Protein AF-0000000081332918 (afdb_homodimer)

Radius of gyration: 17.56 Å; Cα contacts (8 Å, |Δi|>4): 409; chains: 2; bounding box: 37×50×37 Å

pLDDT: mean 96.88, std 2.83, range [76.94, 98.94]

Solvent-accessible surface area (backbone atoms only — not comparable to full-atom values): 12242 Å² total; per-residue (Å²): 76,33,37,31,49,49,50,24,94,77,41,75,60,55,68,58,57,50,50,52,49,52,56,45,32,74,76,51,58,60,47,34,45,32,36,50,58,45,70,60,52,40,54,51,53,47,52,56,28,37,74,72,71,30,46,49,41,35,31,54,54,41,49,90,68,45,48,94,46,12,60,54,54,33,45,54,50,46,60,74,68,65,64,49,62,30,34,38,36,43,55,49,52,69,63,42,50,50,47,52,50,51,35,52,75,69,71,34,49,73,48,78,45,79,125,76,34,38,32,48,49,51,24,95,79,42,73,60,57,68,58,54,50,50,51,50,52,56,45,34,73,76,52,59,59,46,33,44,32,37,52,57,47,70,59,52,39,53,52,52,47,50,55,28,37,74,72,69,30,45,48,43,35,31,54,53,43,49,90,66,45,49,95,46,11,61,55,54,33,45,53,50,46,59,74,68,65,64,49,60,30,35,39,36,43,55,50,51,70,62,41,50,50,47,52,51,52,35,51,74,69,71,36,47,74,48,78,45,80,127

Structure (mmCIF, N/CA/C/O backbone):
data_AF-0000000081332918-model_v1
#
loop_
_entity.id
_entity.type
_entity.pdbx_description
1 polymer 'DUF2493 domain-containing protein'
#
loop_
_atom_site.group_PDB
_atom_site.id
_atom_site.type_symbol
_atom_site.label_atom_id
_atom_site.label_alt_id
_atom_site.label_comp_id
_atom_site.label_asym_id
_atom_site.label_entity_id
_atom_site.label_seq_id
_atom_site.pdbx_PDB_ins_code
_atom_site.Cartn_x
_atom_site.Cartn_y
_atom_site.Cartn_z
_atom_site.occupancy
_atom_site.B_iso_or_equiv
_atom_site.auth_seq_id
_atom_site.auth_comp_id
_atom_site.auth_asym_id
_atom_site.auth_atom_id
_atom_site.pdbx_PDB_model_num
ATOM 1 N N . MET A 1 1 ? 6.91 -5.648 -14.156 1 96.75 1 MET A N 1
ATOM 2 C CA . MET A 1 1 ? 5.492 -5.965 -14.047 1 96.75 1 MET A CA 1
ATOM 3 C C . MET A 1 1 ? 5.016 -5.844 -12.602 1 96.75 1 MET A C 1
ATOM 5 O O . MET A 1 1 ? 5.812 -5.977 -11.664 1 96.75 1 MET A O 1
ATOM 9 N N . ARG A 1 2 ? 3.73 -5.504 -12.414 1 98.75 2 ARG A N 1
ATOM 10 C CA . ARG A 1 2 ? 3.066 -5.48 -11.117 1 98.75 2 ARG A CA 1
ATOM 11 C C . ARG A 1 2 ? 2.275 -6.762 -10.883 1 98.75 2 ARG A C 1
ATOM 13 O O . ARG A 1 2 ? 1.415 -7.121 -11.688 1 98.75 2 ARG A O 1
ATOM 20 N N . ILE A 1 3 ? 2.602 -7.43 -9.766 1 98.81 3 ILE A N 1
ATOM 21 C CA . ILE A 1 3 ? 1.859 -8.648 -9.461 1 98.81 3 ILE A CA 1
ATOM 22 C C . ILE A 1 3 ? 1.079 -8.469 -8.156 1 98.81 3 ILE A C 1
ATOM 24 O O . ILE A 1 3 ? 1.578 -7.863 -7.207 1 98.81 3 ILE A O 1
ATOM 28 N N . LEU A 1 4 ? -0.137 -8.836 -8.203 1 98.88 4 LEU A N 1
ATOM 29 C CA . LEU A 1 4 ? -0.947 -8.984 -6.996 1 98.88 4 LEU A CA 1
ATOM 30 C C . LEU A 1 4 ? -1.076 -10.453 -6.605 1 98.88 4 LEU A C 1
ATOM 32 O O . LEU A 1 4 ? -1.507 -11.281 -7.414 1 98.88 4 LEU A O 1
ATOM 36 N N . ILE A 1 5 ? -0.633 -10.852 -5.406 1 98.69 5 ILE A N 1
ATOM 37 C CA . ILE A 1 5 ? -0.721 -12.242 -4.969 1 98.69 5 ILE A CA 1
ATOM 38 C C . ILE A 1 5 ? -1.705 -12.352 -3.807 1 98.69 5 ILE A C 1
ATOM 40 O O . ILE A 1 5 ? -1.707 -11.516 -2.902 1 98.69 5 ILE A O 1
ATOM 44 N N . CYS A 1 6 ? -2.539 -13.328 -3.916 1 98.06 6 CYS A N 1
ATOM 45 C CA . CYS A 1 6 ? -3.547 -13.562 -2.887 1 98.06 6 CYS A CA 1
ATOM 46 C C . CYS A 1 6 ? -3.656 -15.039 -2.555 1 98.06 6 CYS A C 1
ATOM 48 O O . CYS A 1 6 ? -3.275 -15.891 -3.359 1 98.06 6 CYS A O 1
ATOM 50 N N . ALA A 1 7 ? -4.129 -15.312 -1.356 1 97.69 7 ALA A N 1
ATOM 51 C CA . ALA A 1 7 ? -4.336 -16.672 -0.86 1 97.69 7 ALA A CA 1
ATOM 52 C C . ALA A 1 7 ? -5.379 -16.688 0.255 1 97.69 7 ALA A C 1
ATOM 54 O O . ALA A 1 7 ? -5.895 -15.648 0.654 1 97.69 7 ALA A O 1
ATOM 55 N N . GLY A 1 8 ? -5.719 -17.953 0.67 1 95.38 8 GLY A N 1
ATOM 56 C CA . GLY A 1 8 ? -6.59 -18.078 1.83 1 95.38 8 GLY A CA 1
ATOM 57 C C . GLY A 1 8 ? -5.98 -17.484 3.094 1 95.38 8 GLY A C 1
ATOM 58 O O . GLY A 1 8 ? -4.762 -17.359 3.199 1 95.38 8 GLY A O 1
ATOM 59 N N . ARG A 1 9 ? -6.809 -17.219 4.078 1 91.12 9 ARG A N 1
ATOM 60 C CA . ARG A 1 9 ? -6.445 -16.547 5.32 1 91.12 9 ARG A CA 1
ATOM 61 C C . ARG A 1 9 ? -5.375 -17.328 6.074 1 91.12 9 ARG A C 1
ATOM 63 O O . ARG A 1 9 ? -4.5 -16.75 6.711 1 91.12 9 ARG A O 1
ATOM 70 N N . HIS A 1 10 ? -5.363 -18.578 5.957 1 90.19 10 HIS A N 1
ATOM 71 C CA . HIS A 1 10 ? -4.461 -19.406 6.75 1 90.19 10 HIS A CA 1
ATOM 72 C C . HIS A 1 10 ? -3.424 -20.094 5.867 1 90.19 10 HIS A C 1
ATOM 74 O O . HIS A 1 10 ? -2.836 -21.109 6.262 1 90.19 10 HIS A O 1
ATOM 80 N N . TYR A 1 11 ? -3.34 -19.562 4.801 1 94.38 11 TYR A N 1
ATOM 81 C CA . TYR A 1 11 ? -2.352 -20.125 3.898 1 94.38 11 TYR A CA 1
ATOM 82 C C . TYR A 1 11 ? -0.948 -20.016 4.48 1 94.38 11 TYR A C 1
ATOM 84 O O . TYR A 1 11 ? -0.521 -18.938 4.883 1 94.38 11 TYR A O 1
ATOM 92 N N . ALA A 1 12 ? -0.149 -21.203 4.445 1 90.75 12 ALA A N 1
ATOM 93 C CA . ALA A 1 12 ? 1.146 -21.172 5.117 1 90.75 12 ALA A CA 1
ATOM 94 C C . ALA A 1 12 ? 2.184 -21.984 4.359 1 90.75 12 ALA A C 1
ATOM 96 O O . ALA A 1 12 ? 3.18 -22.438 4.938 1 90.75 12 ALA A O 1
ATOM 97 N N . ASP A 1 13 ? 1.906 -22.234 3.086 1 94.88 13 ASP A N 1
ATOM 98 C CA . ASP A 1 13 ? 2.887 -22.984 2.307 1 94.88 13 ASP A CA 1
ATOM 99 C C . ASP A 1 13 ? 3.932 -22.047 1.698 1 94.88 13 ASP A C 1
ATOM 101 O O . ASP A 1 13 ? 3.854 -21.703 0.518 1 94.88 13 ASP A O 1
ATOM 105 N N . SER A 1 14 ? 4.918 -21.75 2.465 1 95.38 14 SER A N 1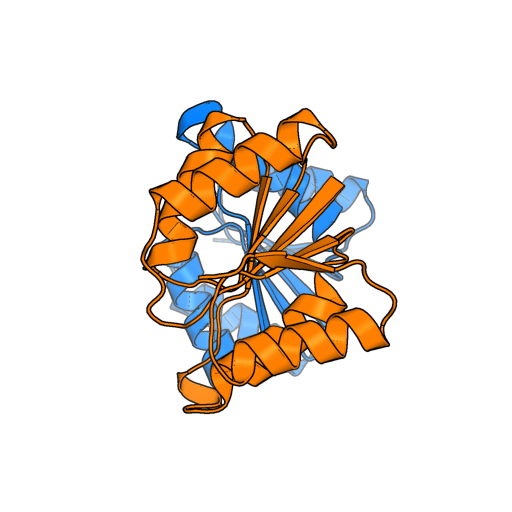
ATOM 106 C CA . SER A 1 14 ? 5.953 -20.797 2.088 1 95.38 14 SER A CA 1
ATOM 107 C C . SER A 1 14 ? 6.773 -21.297 0.906 1 95.38 14 SER A C 1
ATOM 109 O O . SER A 1 14 ? 7.141 -20.531 0.021 1 95.38 14 SER A O 1
ATOM 111 N N . LYS A 1 15 ? 7.066 -22.562 0.921 1 95.88 15 LYS A N 1
ATOM 112 C CA . LYS A 1 15 ? 7.84 -23.125 -0.177 1 95.88 15 LYS A CA 1
ATOM 113 C C . LYS A 1 15 ? 7.121 -22.953 -1.51 1 95.88 15 LYS A C 1
ATOM 115 O O . LYS A 1 15 ? 7.73 -22.547 -2.502 1 95.88 15 LYS A O 1
ATOM 120 N N . LYS A 1 16 ? 5.859 -23.203 -1.516 1 96.12 16 LYS A N 1
ATOM 121 C CA . LYS A 1 16 ? 5.082 -23.094 -2.746 1 96.12 16 LYS A CA 1
ATOM 122 C C . LYS A 1 16 ? 4.98 -21.641 -3.207 1 96.12 16 LYS A C 1
ATOM 124 O O . LYS A 1 16 ? 5.145 -21.344 -4.395 1 96.12 16 LYS A O 1
ATOM 129 N N . SER A 1 17 ? 4.688 -20.719 -2.309 1 96.75 17 SER A N 1
ATOM 130 C CA . SER A 1 17 ? 4.566 -19.328 -2.695 1 96.75 17 SER A CA 1
ATOM 131 C C . SER A 1 17 ? 5.875 -18.797 -3.277 1 96.75 17 SER A C 1
ATOM 133 O O . SER A 1 17 ? 5.875 -18.141 -4.32 1 96.75 17 SER A O 1
ATOM 135 N N . ARG A 1 18 ? 6.984 -19.156 -2.684 1 96.75 18 ARG A N 1
ATOM 136 C CA . ARG A 1 18 ? 8.281 -18.703 -3.17 1 96.75 18 ARG A CA 1
ATOM 137 C C . ARG A 1 18 ? 8.609 -19.328 -4.523 1 96.75 18 ARG A C 1
ATOM 139 O O . ARG A 1 18 ? 9.125 -18.641 -5.414 1 96.75 18 ARG A O 1
ATOM 146 N N . HIS A 1 19 ? 8.297 -20.562 -4.609 1 97.06 19 HIS A N 1
ATOM 147 C CA . HIS A 1 19 ? 8.562 -21.266 -5.863 1 97.06 19 HIS A CA 1
ATOM 148 C C . HIS A 1 19 ? 7.789 -20.641 -7.02 1 97.06 19 HIS A C 1
ATOM 150 O O . HIS A 1 19 ? 8.352 -20.391 -8.086 1 97.06 19 HIS A O 1
ATOM 156 N N . VAL A 1 20 ? 6.582 -20.344 -6.797 1 97.62 20 VAL A N 1
ATOM 157 C CA . VAL A 1 20 ? 5.73 -19.734 -7.82 1 97.62 20 VAL A CA 1
ATOM 158 C C . VAL A 1 20 ? 6.27 -18.359 -8.195 1 97.62 20 VAL A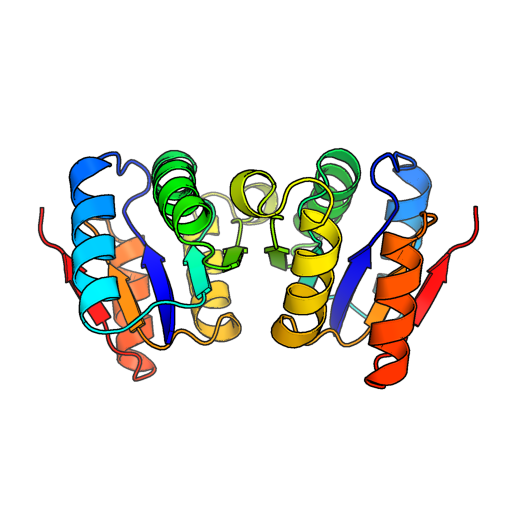 C 1
ATOM 160 O O . VAL A 1 20 ? 6.371 -18.031 -9.383 1 97.62 20 VAL A O 1
ATOM 163 N N . LEU A 1 21 ? 6.648 -17.625 -7.266 1 98.19 21 LEU A N 1
ATOM 164 C CA . LEU A 1 21 ? 7.145 -16.281 -7.512 1 98.19 21 LEU A CA 1
ATOM 165 C C . LEU A 1 21 ? 8.484 -16.312 -8.242 1 98.19 21 LEU A C 1
ATOM 167 O O . LEU A 1 21 ? 8.711 -15.523 -9.164 1 98.19 21 LEU A O 1
ATOM 171 N N . ASP A 1 22 ? 9.305 -17.25 -7.867 1 97.94 22 ASP A N 1
ATOM 172 C CA . ASP A 1 22 ? 10.586 -17.406 -8.555 1 97.94 22 ASP A CA 1
ATOM 173 C C . ASP A 1 22 ? 10.375 -17.75 -10.031 1 97.94 22 ASP A C 1
ATOM 175 O O . ASP A 1 22 ? 10.992 -17.141 -10.906 1 97.94 22 ASP A O 1
ATOM 179 N N . ALA A 1 23 ? 9.555 -18.703 -10.18 1 97.75 23 ALA A N 1
ATOM 180 C CA . ALA A 1 23 ? 9.297 -19.156 -11.547 1 97.75 23 ALA A CA 1
ATOM 181 C C . ALA A 1 23 ? 8.727 -18.031 -12.398 1 97.75 23 ALA A C 1
ATOM 183 O O . ALA A 1 23 ? 9.156 -17.828 -13.539 1 97.75 23 ALA A O 1
ATOM 184 N N . TYR A 1 24 ? 7.809 -17.312 -11.859 1 97.44 24 TYR A N 1
ATOM 185 C CA . TYR A 1 24 ? 7.176 -16.219 -12.602 1 97.44 24 TYR A CA 1
ATOM 186 C C . TYR A 1 24 ? 8.172 -15.102 -12.883 1 97.44 24 TYR A C 1
ATOM 188 O O . TYR A 1 24 ? 8.234 -14.594 -14.008 1 97.44 24 TYR A O 1
ATOM 196 N N . HIS A 1 25 ? 8.938 -14.758 -11.93 1 98.12 25 HIS A N 1
ATOM 197 C CA . HIS A 1 25 ? 9.906 -13.672 -12.047 1 98.12 25 HIS A CA 1
ATOM 198 C C . HIS A 1 25 ? 10.938 -13.977 -13.125 1 98.12 25 HIS A C 1
ATOM 200 O O . HIS A 1 25 ? 11.391 -13.062 -13.828 1 98.12 25 HIS A O 1
ATOM 206 N N . ARG A 1 26 ? 11.312 -15.211 -13.242 1 97.5 26 ARG A N 1
ATOM 207 C CA . ARG A 1 26 ? 12.273 -15.617 -14.258 1 97.5 26 ARG A CA 1
ATOM 208 C C . ARG A 1 26 ? 11.734 -15.375 -15.664 1 97.5 26 ARG A C 1
ATOM 210 O O . ARG A 1 26 ? 12.484 -15.008 -16.562 1 97.5 26 ARG A O 1
ATOM 217 N N . LEU A 1 27 ? 10.477 -15.531 -15.812 1 96.44 27 LEU A N 1
ATOM 218 C CA . LEU A 1 27 ? 9.836 -15.406 -17.109 1 96.44 27 LEU A CA 1
ATOM 219 C C . LEU A 1 27 ? 9.453 -13.961 -17.406 1 96.44 27 LEU A C 1
ATOM 221 O O . LEU A 1 27 ? 9.625 -13.469 -18.516 1 96.44 27 LEU A O 1
ATOM 225 N N . ARG A 1 28 ? 8.914 -13.312 -16.422 1 96.88 28 ARG A N 1
ATOM 226 C CA . ARG A 1 28 ? 8.453 -11.93 -16.5 1 96.88 28 ARG A CA 1
ATOM 227 C C . ARG A 1 28 ? 8.922 -11.141 -15.273 1 96.88 28 ARG A C 1
ATOM 229 O O . ARG A 1 28 ? 8.242 -11.117 -14.242 1 96.88 28 ARG A O 1
ATOM 236 N N . PRO A 1 29 ? 9.961 -10.453 -15.375 1 98.19 29 PRO A N 1
ATOM 237 C CA . PRO A 1 29 ? 10.539 -9.789 -14.203 1 98.19 29 PRO A CA 1
ATOM 238 C C . PRO A 1 29 ? 9.531 -8.906 -13.469 1 98.19 29 PRO A C 1
ATOM 240 O O . PRO A 1 29 ? 8.891 -8.055 -14.086 1 98.19 29 PRO A O 1
ATOM 243 N N . VAL A 1 30 ? 9.445 -9.156 -12.164 1 98.62 30 VAL A N 1
ATOM 244 C CA . VAL A 1 30 ? 8.523 -8.445 -11.281 1 98.62 30 VAL A CA 1
ATOM 245 C C . VAL A 1 30 ? 9.195 -7.191 -10.734 1 98.62 30 VAL A C 1
ATOM 247 O O . VAL A 1 30 ? 10.336 -7.246 -10.266 1 98.62 30 VAL A O 1
ATOM 250 N N . ARG A 1 31 ? 8.453 -6.086 -10.742 1 98.56 31 ARG A N 1
ATOM 251 C CA . ARG A 1 31 ? 8.977 -4.832 -10.211 1 98.56 31 ARG A CA 1
ATOM 252 C C . ARG A 1 31 ? 8.242 -4.426 -8.938 1 98.56 31 ARG A C 1
ATOM 254 O O . ARG A 1 31 ? 8.82 -3.764 -8.07 1 98.56 31 ARG A O 1
ATOM 261 N N . VAL A 1 32 ? 6.965 -4.766 -8.898 1 98.88 32 VAL A N 1
ATOM 262 C CA . VAL A 1 32 ? 6.137 -4.395 -7.754 1 98.88 32 VAL A CA 1
ATOM 263 C C . VAL A 1 32 ? 5.328 -5.605 -7.285 1 98.88 32 VAL A C 1
ATOM 265 O O . VAL A 1 32 ? 4.66 -6.258 -8.086 1 98.88 32 VAL A O 1
ATOM 268 N N . LEU A 1 33 ? 5.449 -5.934 -6.012 1 98.94 33 LEU A N 1
ATOM 269 C CA . LEU A 1 33 ? 4.664 -6.977 -5.363 1 98.94 33 LEU A CA 1
ATOM 270 C C . LEU A 1 33 ? 3.557 -6.371 -4.508 1 98.94 33 LEU A C 1
ATOM 272 O O . LEU A 1 33 ? 3.824 -5.543 -3.635 1 98.94 33 LEU A O 1
ATOM 276 N N . ILE A 1 34 ? 2.32 -6.773 -4.797 1 98.88 34 ILE A N 1
ATOM 277 C CA . ILE A 1 34 ? 1.146 -6.25 -4.105 1 98.88 34 ILE A CA 1
ATOM 278 C C . ILE A 1 34 ? 0.47 -7.371 -3.318 1 98.88 34 ILE A C 1
ATOM 280 O O . ILE A 1 34 ? 0.279 -8.477 -3.836 1 98.88 34 ILE A O 1
ATOM 284 N N . HIS A 1 35 ? 0.133 -7.09 -2.066 1 98.69 35 HIS A N 1
ATOM 285 C CA . HIS A 1 35 ? -0.628 -8.07 -1.295 1 98.69 35 HIS A CA 1
ATOM 286 C C . HIS A 1 35 ? -1.501 -7.383 -0.249 1 98.69 35 HIS A C 1
ATOM 288 O O . HIS A 1 35 ? -1.387 -6.172 -0.035 1 98.69 35 HIS A O 1
ATOM 294 N N . GLY A 1 36 ? -2.35 -8.125 0.41 1 98 36 GLY A N 1
ATOM 295 C CA . GLY A 1 36 ? -3.416 -7.559 1.224 1 98 36 GLY A CA 1
ATOM 296 C C . GLY A 1 36 ? -3.072 -7.5 2.701 1 98 36 GLY A C 1
ATOM 297 O O . GLY A 1 36 ? -3.912 -7.137 3.525 1 98 36 GLY A O 1
ATOM 298 N N . GLY A 1 37 ? -1.917 -7.863 3.068 1 95.06 37 GLY A N 1
ATOM 299 C CA . GLY A 1 37 ? -1.52 -7.781 4.465 1 95.06 37 GLY A CA 1
ATOM 300 C C . GLY A 1 37 ? -1.744 -9.07 5.227 1 95.06 37 GLY A C 1
ATOM 301 O O . GLY A 1 37 ? -1.888 -9.062 6.449 1 95.06 37 GLY A O 1
ATOM 302 N N . ASN A 1 38 ? -1.887 -10.133 4.535 1 91.88 38 ASN A N 1
ATOM 303 C CA . ASN A 1 38 ? -1.904 -11.43 5.207 1 91.88 38 ASN A CA 1
ATOM 304 C C . ASN A 1 38 ? -0.618 -11.672 5.988 1 91.88 38 ASN A C 1
ATOM 306 O O . ASN A 1 38 ? 0.479 -11.555 5.441 1 91.88 38 ASN A O 1
ATOM 310 N N . SER A 1 39 ? -0.786 -12 7.277 1 89.31 39 SER A N 1
ATOM 311 C CA . SER A 1 39 ? 0.38 -12.039 8.148 1 89.31 39 SER A CA 1
ATOM 312 C C . SER A 1 39 ? 1.39 -13.078 7.684 1 89.31 39 SER A C 1
ATOM 314 O O . SER A 1 39 ? 2.58 -12.789 7.555 1 89.31 39 SER A O 1
ATOM 316 N N . PHE A 1 40 ? 0.911 -14.336 7.379 1 91.06 40 PHE A N 1
ATOM 317 C CA . PHE A 1 40 ? 1.819 -15.422 7.027 1 91.06 40 PHE A CA 1
ATOM 318 C C . PHE A 1 40 ? 2.309 -15.273 5.594 1 91.06 40 PHE A C 1
ATOM 320 O O . PHE A 1 40 ? 3.512 -15.164 5.348 1 91.06 40 PHE A O 1
ATOM 327 N N . LEU A 1 41 ? 1.349 -15.18 4.695 1 95.56 41 LEU A N 1
ATOM 328 C CA . LEU A 1 41 ? 1.721 -15.016 3.293 1 95.56 41 LEU A CA 1
ATOM 329 C C . LEU A 1 41 ? 2.529 -13.734 3.094 1 95.56 41 LEU A C 1
ATOM 331 O O . LEU A 1 41 ? 3.562 -13.75 2.42 1 95.56 41 LEU A O 1
ATOM 335 N N . GLY A 1 42 ? 2.1 -12.695 3.711 1 96.38 42 GLY A N 1
ATOM 336 C CA . GLY A 1 42 ? 2.752 -11.406 3.564 1 96.38 42 GLY A CA 1
ATOM 337 C C . GLY A 1 42 ? 4.211 -11.422 3.971 1 96.38 42 GLY A C 1
ATOM 338 O O . GLY A 1 42 ? 5.07 -10.922 3.244 1 96.38 42 GLY A O 1
ATOM 339 N N . SER A 1 43 ? 4.457 -11.992 5.137 1 95 43 SER A N 1
ATOM 340 C CA . SER A 1 43 ? 5.828 -12.062 5.629 1 95 43 SER A CA 1
ATOM 341 C C . SER A 1 43 ? 6.727 -12.82 4.66 1 95 43 SER A C 1
ATOM 343 O O . SER A 1 43 ? 7.824 -12.367 4.336 1 95 43 SER A O 1
ATOM 345 N N . ASP A 1 44 ? 6.227 -13.898 4.156 1 96.06 44 ASP A N 1
ATOM 346 C CA . ASP A 1 44 ? 6.996 -14.773 3.275 1 96.06 44 ASP A CA 1
ATOM 347 C C . ASP A 1 44 ? 7.297 -14.086 1.944 1 96.06 44 ASP A C 1
ATOM 349 O O . ASP A 1 44 ? 8.445 -14.062 1.497 1 96.06 44 ASP A O 1
ATOM 353 N N . ILE A 1 45 ? 6.324 -13.531 1.376 1 98.12 45 ILE A N 1
ATOM 354 C CA . ILE A 1 45 ? 6.496 -13.023 0.019 1 98.12 45 ILE A CA 1
ATOM 355 C C . ILE A 1 45 ? 7.234 -11.688 0.057 1 98.12 45 ILE A C 1
ATOM 357 O O . ILE A 1 45 ? 7.934 -11.328 -0.895 1 98.12 45 ILE A O 1
ATOM 361 N N . GLU A 1 46 ? 7.102 -10.93 1.124 1 97.94 46 GLU A N 1
ATOM 362 C CA . GLU A 1 46 ? 7.887 -9.711 1.252 1 97.94 46 GLU A CA 1
ATOM 363 C C . GLU A 1 46 ? 9.367 -10.016 1.414 1 97.94 46 GLU A C 1
ATOM 365 O O . GLU A 1 46 ? 10.219 -9.273 0.921 1 97.94 46 GLU A O 1
ATOM 370 N N . GLU A 1 47 ? 9.664 -11.094 2.166 1 97.31 47 GLU A N 1
ATOM 371 C CA . GLU A 1 47 ? 11.062 -11.5 2.27 1 97.31 47 GLU A CA 1
ATOM 372 C C . GLU A 1 47 ? 11.656 -11.797 0.894 1 97.31 47 GLU A C 1
ATOM 374 O O . GLU A 1 47 ? 12.758 -11.344 0.575 1 97.31 47 GLU A O 1
ATOM 379 N N . TRP A 1 48 ? 10.898 -12.508 0.119 1 98.12 48 TRP A N 1
ATOM 380 C CA . TRP A 1 48 ? 11.289 -12.812 -1.253 1 98.12 48 TRP A CA 1
ATOM 381 C C . TRP A 1 48 ? 11.531 -11.523 -2.043 1 98.12 48 TRP A C 1
ATOM 383 O O . TRP A 1 48 ? 12.547 -11.391 -2.727 1 98.12 48 TRP A O 1
ATOM 393 N N . ALA A 1 49 ? 10.602 -10.586 -1.983 1 98.5 49 ALA A N 1
ATOM 394 C CA . ALA A 1 49 ? 10.695 -9.32 -2.697 1 98.5 49 ALA A CA 1
ATOM 395 C C . ALA A 1 49 ? 11.914 -8.523 -2.242 1 98.5 49 ALA A C 1
ATOM 397 O O . ALA A 1 49 ? 12.633 -7.953 -3.064 1 98.5 49 ALA A O 1
ATOM 398 N N . ARG A 1 50 ? 12.141 -8.469 -0.903 1 97.81 50 ARG A N 1
ATOM 399 C CA . ARG A 1 50 ? 13.25 -7.723 -0.335 1 97.81 50 ARG A CA 1
ATOM 400 C C . ARG A 1 50 ? 14.586 -8.258 -0.844 1 97.81 50 ARG A C 1
ATOM 402 O O . ARG A 1 50 ? 15.484 -7.48 -1.181 1 97.81 50 ARG A O 1
ATOM 409 N N . GLU A 1 51 ? 14.672 -9.531 -0.987 1 97.31 51 GLU A N 1
ATOM 410 C CA . GLU A 1 51 ? 15.891 -10.18 -1.453 1 97.31 51 GLU A CA 1
ATOM 411 C C . GLU A 1 51 ? 16.219 -9.781 -2.893 1 97.31 51 GLU A C 1
ATOM 413 O O . GLU A 1 51 ? 17.375 -9.695 -3.273 1 97.31 51 GLU A O 1
ATOM 418 N N . LEU A 1 52 ? 15.211 -9.508 -3.652 1 97.5 52 LEU A N 1
ATOM 419 C CA . LEU A 1 52 ? 15.391 -9.273 -5.082 1 97.5 52 LEU A CA 1
ATOM 420 C C . LEU A 1 52 ? 15.305 -7.785 -5.402 1 97.5 52 LEU A C 1
ATOM 422 O O . LEU A 1 52 ? 15.477 -7.387 -6.555 1 97.5 52 LEU A O 1
ATOM 426 N N . GLY A 1 53 ? 15.039 -6.953 -4.398 1 97.5 53 GLY A N 1
ATOM 427 C CA . GLY A 1 53 ? 14.938 -5.516 -4.602 1 97.5 53 GLY A CA 1
ATOM 428 C C . GLY A 1 53 ? 13.633 -5.098 -5.254 1 97.5 53 GLY A C 1
ATOM 429 O O . GLY A 1 53 ? 13.586 -4.086 -5.957 1 97.5 53 GLY A O 1
ATOM 430 N N . ILE A 1 54 ? 12.617 -5.902 -5.059 1 98.44 54 ILE A N 1
ATOM 431 C CA . ILE A 1 54 ? 11.289 -5.633 -5.598 1 98.44 54 ILE A CA 1
ATOM 432 C C . ILE A 1 54 ? 10.508 -4.746 -4.633 1 98.44 54 ILE A C 1
ATOM 434 O O . ILE A 1 54 ? 10.492 -4.996 -3.424 1 98.44 54 ILE A O 1
ATOM 438 N N . ASP A 1 55 ? 9.852 -3.701 -5.145 1 98.56 55 ASP A N 1
ATOM 439 C CA . ASP A 1 55 ? 9.047 -2.816 -4.309 1 98.56 55 ASP A CA 1
ATOM 440 C C . ASP A 1 55 ? 7.77 -3.512 -3.846 1 98.56 55 ASP A C 1
ATOM 442 O O . ASP A 1 55 ? 7.211 -4.34 -4.57 1 98.56 55 ASP A O 1
ATOM 446 N N . VAL A 1 56 ? 7.363 -3.158 -2.635 1 98.75 56 VAL A N 1
ATOM 447 C CA . VAL A 1 56 ? 6.188 -3.787 -2.047 1 98.75 56 VAL A CA 1
ATOM 448 C C . VAL A 1 56 ? 5.113 -2.734 -1.784 1 98.75 56 VAL A C 1
ATOM 450 O O . VAL A 1 56 ? 5.418 -1.631 -1.323 1 98.75 56 VAL A O 1
ATOM 453 N N . VAL A 1 57 ? 3.867 -3.023 -2.082 1 98.88 57 VAL A N 1
ATOM 454 C CA . VAL A 1 57 ? 2.701 -2.236 -1.694 1 98.88 57 VAL A CA 1
ATOM 455 C C . VAL A 1 57 ? 1.71 -3.117 -0.937 1 98.88 57 VAL A C 1
ATOM 457 O O . VAL A 1 57 ? 1.356 -4.203 -1.4 1 98.88 57 VAL A O 1
ATOM 460 N N . ARG A 1 58 ? 1.259 -2.643 0.26 1 98.5 58 ARG A N 1
ATOM 461 C CA . ARG A 1 58 ? 0.371 -3.41 1.127 1 98.5 58 ARG A CA 1
ATOM 462 C C . ARG A 1 58 ? -0.978 -2.717 1.283 1 98.5 58 ARG A C 1
ATOM 464 O O . ARG A 1 58 ? -1.038 -1.495 1.441 1 98.5 58 ARG A O 1
ATOM 471 N N . TYR A 1 59 ? -2 -3.504 1.197 1 98.75 59 TYR A N 1
ATOM 472 C CA . TYR A 1 59 ? -3.369 -3.057 1.431 1 98.75 59 TYR A CA 1
ATOM 473 C C . TYR A 1 59 ? -3.98 -3.777 2.625 1 98.75 59 TYR A C 1
ATOM 475 O O . TYR A 1 59 ? -4.613 -4.824 2.469 1 98.75 59 TYR A O 1
ATOM 483 N N . PRO A 1 60 ? -3.896 -3.17 3.803 1 97.69 60 PRO A N 1
ATOM 484 C CA . PRO A 1 60 ? -4.438 -3.865 4.973 1 97.69 60 PRO A CA 1
ATOM 485 C C . PRO A 1 60 ? -5.961 -3.785 5.055 1 97.69 60 PRO A C 1
ATOM 487 O O . PRO A 1 60 ? -6.547 -2.762 4.695 1 97.69 60 PRO A O 1
ATOM 490 N N . PRO A 1 61 ? -6.582 -4.879 5.539 1 97.56 61 PRO A N 1
ATOM 491 C CA . PRO A 1 61 ? -8.031 -4.824 5.754 1 97.56 61 PRO A CA 1
ATOM 492 C C . PRO A 1 61 ? -8.414 -4.004 6.984 1 97.56 61 PRO A C 1
ATOM 494 O O . PRO A 1 61 ? -7.582 -3.795 7.871 1 97.56 61 PRO A O 1
ATOM 497 N N . ASN A 1 62 ? -9.641 -3.537 7.016 1 97.88 62 ASN A N 1
ATOM 498 C CA . ASN A 1 62 ? -10.203 -2.832 8.164 1 97.88 62 ASN A CA 1
ATOM 499 C C . ASN A 1 62 ? -11.18 -3.713 8.938 1 97.88 62 ASN A C 1
ATOM 501 O O . ASN A 1 62 ? -12.398 -3.566 8.805 1 97.88 62 ASN A O 1
ATOM 505 N N . TRP A 1 63 ? -10.656 -4.52 9.812 1 96.5 63 TRP A N 1
ATOM 506 C CA . TRP A 1 63 ? -11.477 -5.426 10.609 1 96.5 63 TRP A CA 1
ATOM 507 C C . TRP A 1 63 ? -12.375 -4.648 11.562 1 96.5 63 TRP A C 1
ATOM 509 O O . TRP A 1 63 ? -13.5 -5.062 11.836 1 96.5 63 TRP A O 1
ATOM 519 N N . GLN A 1 64 ? -11.828 -3.566 12.094 1 95.94 64 GLN A N 1
ATOM 520 C CA . GLN A 1 64 ? -12.555 -2.75 13.062 1 95.94 64 GLN A CA 1
ATOM 521 C C . GLN A 1 64 ? -13.867 -2.248 12.477 1 95.94 64 GLN A C 1
ATOM 523 O O . GLN A 1 64 ? -14.914 -2.312 13.141 1 95.94 64 GLN A O 1
ATOM 528 N N . ARG A 1 65 ? -13.836 -1.848 11.219 1 95.75 65 ARG A N 1
ATOM 529 C CA . ARG A 1 65 ? -15 -1.213 10.609 1 95.75 65 ARG A CA 1
ATOM 530 C C . ARG A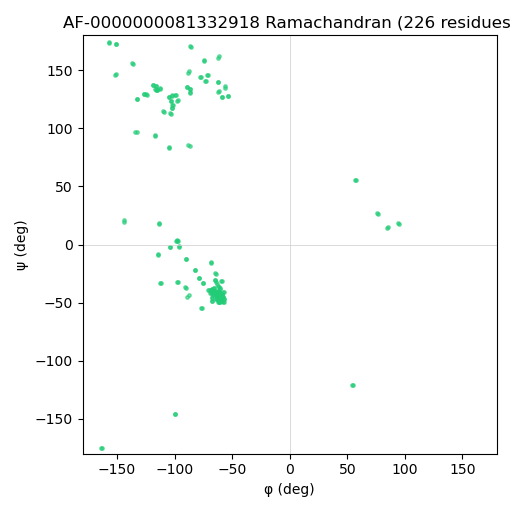 1 65 ? -15.906 -2.248 9.953 1 95.75 65 ARG A C 1
ATOM 532 O O . ARG A 1 65 ? -17.125 -2.137 10.016 1 95.75 65 ARG A O 1
ATOM 539 N N . HIS A 1 66 ? -15.273 -3.309 9.328 1 96.88 66 HIS A N 1
ATOM 540 C CA . HIS A 1 66 ? -16.062 -4.125 8.422 1 96.88 66 HIS A CA 1
ATOM 541 C C . HIS A 1 66 ? -16.219 -5.551 8.945 1 96.88 66 HIS A C 1
ATOM 543 O O . HIS A 1 66 ? -16.938 -6.363 8.352 1 96.88 66 HIS A O 1
ATOM 549 N N . GLY A 1 67 ? -15.508 -5.938 10.016 1 95.62 67 GLY A N 1
ATOM 550 C CA . GLY A 1 67 ? -15.602 -7.277 10.578 1 95.62 67 GLY A CA 1
ATOM 551 C C . GLY A 1 67 ? -15.336 -8.367 9.555 1 95.62 67 GLY A C 1
ATOM 552 O O . GLY A 1 67 ? -14.312 -8.352 8.867 1 95.62 67 GLY A O 1
ATOM 553 N N . LYS A 1 68 ? -16.375 -9.312 9.344 1 94.06 68 LYS A N 1
ATOM 554 C CA . LYS A 1 68 ? -16.219 -10.5 8.5 1 94.06 68 LYS A CA 1
ATOM 555 C C . LYS A 1 68 ? -16.078 -10.109 7.035 1 94.06 68 LYS A C 1
ATOM 557 O O . LYS A 1 68 ? -15.625 -10.914 6.219 1 94.06 68 LYS A O 1
ATOM 562 N N . GLN A 1 69 ? -16.438 -8.844 6.73 1 96.19 69 GLN A N 1
ATOM 563 C CA . GLN A 1 69 ? -16.406 -8.406 5.34 1 96.19 69 GLN A CA 1
ATOM 564 C C . GLN A 1 69 ? -15.117 -7.656 5.027 1 96.19 69 GLN A C 1
ATOM 566 O O . GLN A 1 69 ? -14.906 -7.215 3.895 1 96.19 69 GLN A O 1
ATOM 571 N N . ALA A 1 70 ? -14.203 -7.543 5.938 1 96.94 70 ALA A N 1
ATOM 572 C CA . ALA A 1 70 ? -13.031 -6.684 5.828 1 96.94 70 ALA A CA 1
ATOM 573 C C . ALA A 1 70 ? -12.148 -7.109 4.656 1 96.94 70 ALA A C 1
ATOM 575 O O . ALA A 1 70 ? -11.711 -6.273 3.861 1 96.94 70 ALA A O 1
ATOM 576 N N . GLU A 1 71 ? -11.953 -8.391 4.516 1 96.12 71 GLU A N 1
ATOM 577 C CA . GLU A 1 71 ? -11.078 -8.891 3.457 1 96.12 71 GLU A CA 1
ATOM 578 C C . GLU A 1 71 ? -11.719 -8.711 2.082 1 96.12 71 GLU A C 1
ATOM 580 O O . GLU A 1 71 ? -11.031 -8.383 1.112 1 96.12 71 GLU A O 1
ATOM 585 N N . ARG A 1 72 ? -12.992 -8.93 2.023 1 95.69 72 ARG A N 1
ATOM 586 C CA . ARG A 1 72 ? -13.695 -8.758 0.758 1 95.69 72 ARG A CA 1
ATOM 587 C C . ARG A 1 72 ? -13.641 -7.305 0.295 1 95.69 72 ARG A C 1
ATOM 589 O O . ARG A 1 72 ? -13.359 -7.031 -0.873 1 95.69 72 ARG A O 1
ATOM 596 N N . GLN A 1 73 ? -13.93 -6.391 1.228 1 97 73 GLN A N 1
ATOM 597 C CA . GLN A 1 73 ? -13.875 -4.969 0.905 1 97 73 GLN A CA 1
ATOM 598 C C . GLN A 1 73 ? -12.461 -4.547 0.509 1 97 73 GLN A C 1
ATOM 600 O O . GLN A 1 73 ? -12.281 -3.826 -0.474 1 97 73 GLN A O 1
ATOM 605 N N . ARG A 1 74 ? -11.516 -5.02 1.225 1 98.19 74 ARG A N 1
ATOM 606 C CA . ARG A 1 74 ? -10.125 -4.734 0.907 1 98.19 74 ARG A CA 1
ATOM 607 C C . ARG A 1 74 ? -9.75 -5.285 -0.464 1 98.19 74 ARG A C 1
ATOM 609 O O . ARG A 1 74 ? -9.055 -4.625 -1.237 1 98.19 74 ARG A O 1
ATOM 616 N N . ASN A 1 75 ? -10.195 -6.48 -0.774 1 98.38 75 ASN A N 1
ATOM 617 C CA . ASN A 1 75 ? -9.891 -7.082 -2.068 1 98.38 75 ASN A CA 1
ATOM 618 C C . ASN A 1 75 ? -10.406 -6.223 -3.221 1 98.38 75 ASN A C 1
ATOM 620 O O . ASN A 1 75 ? -9.711 -6.027 -4.215 1 98.38 75 ASN A O 1
ATOM 624 N N . HIS A 1 76 ? -11.594 -5.793 -3.035 1 97.81 76 HIS A N 1
ATOM 625 C CA . HIS A 1 76 ? -12.172 -4.953 -4.078 1 97.81 76 HIS A CA 1
ATOM 626 C C . HIS A 1 76 ? -11.352 -3.68 -4.273 1 97.81 76 HIS A C 1
ATOM 628 O O . HIS A 1 76 ? -10.969 -3.352 -5.398 1 97.81 76 HIS A O 1
ATOM 634 N N . PHE A 1 77 ? -11.062 -3.008 -3.244 1 98.75 77 PHE A N 1
ATOM 635 C CA . PHE A 1 77 ? -10.273 -1.782 -3.283 1 98.75 77 PHE A CA 1
ATOM 636 C C . PHE A 1 77 ? -8.891 -2.047 -3.863 1 98.75 77 PHE A C 1
ATOM 638 O O . PHE A 1 77 ? -8.438 -1.329 -4.758 1 98.75 77 PHE A O 1
ATOM 645 N N . MET A 1 78 ? -8.195 -3.111 -3.373 1 98.81 78 MET A N 1
ATOM 646 C CA . MET A 1 78 ? -6.848 -3.467 -3.799 1 98.81 78 MET A CA 1
ATOM 647 C C . MET A 1 78 ? -6.801 -3.742 -5.297 1 98.81 78 MET A C 1
ATOM 649 O O . MET A 1 78 ? -5.949 -3.207 -6.008 1 98.81 78 MET A O 1
ATOM 653 N N . LEU A 1 79 ? -7.754 -4.457 -5.73 1 98.69 79 LEU A N 1
ATOM 654 C CA . LEU A 1 79 ? -7.777 -4.809 -7.145 1 98.69 79 LEU A CA 1
ATOM 655 C C . LEU A 1 79 ? -7.957 -3.566 -8.008 1 98.69 79 LEU A C 1
ATOM 657 O O . LEU A 1 79 ? -7.266 -3.4 -9.016 1 98.69 79 LEU A O 1
ATOM 661 N N . THR A 1 80 ? -8.805 -2.654 -7.613 1 98.12 80 THR A N 1
ATOM 662 C CA . THR A 1 80 ? -9.156 -1.508 -8.445 1 98.12 80 THR A CA 1
ATOM 663 C C . THR A 1 80 ? -8.109 -0.404 -8.312 1 98.12 80 THR A C 1
ATOM 665 O O . THR A 1 80 ? -7.918 0.386 -9.242 1 98.12 80 THR A O 1
ATOM 668 N N . ASP A 1 81 ? -7.406 -0.428 -7.266 1 98.75 81 ASP A N 1
ATOM 669 C CA . ASP A 1 81 ? -6.504 0.675 -6.957 1 98.75 81 ASP A CA 1
ATOM 670 C C . ASP A 1 81 ? -5.074 0.348 -7.387 1 98.75 81 ASP A C 1
ATOM 672 O O . ASP A 1 81 ? -4.328 1.234 -7.812 1 98.75 81 ASP A O 1
ATOM 676 N N . SER A 1 82 ? -4.633 -0.913 -7.344 1 98.81 82 SER A N 1
ATOM 677 C CA . SER A 1 82 ? -3.221 -1.275 -7.352 1 98.81 82 SER A CA 1
ATOM 678 C C . SER A 1 82 ? -2.707 -1.463 -8.773 1 98.81 82 SER A C 1
ATOM 680 O O . SER A 1 82 ? -1.497 -1.554 -9 1 98.81 82 SER A O 1
ATOM 682 N N . ARG A 1 83 ? -3.5 -1.534 -9.758 1 98.56 83 ARG A N 1
ATOM 683 C CA . ARG A 1 83 ? -3.148 -1.636 -11.164 1 98.56 83 ARG A CA 1
ATOM 684 C C . ARG A 1 83 ? -2.266 -2.854 -11.422 1 98.56 83 ARG A C 1
ATOM 686 O O . ARG A 1 83 ? -1.209 -2.738 -12.047 1 98.56 83 ARG A O 1
ATOM 693 N N . PRO A 1 84 ? -2.74 -3.988 -11.031 1 98.75 84 PRO A N 1
ATOM 694 C CA . PRO A 1 84 ? -1.918 -5.168 -11.297 1 98.75 84 PRO A CA 1
ATOM 695 C C . PRO A 1 84 ? -1.915 -5.566 -12.773 1 98.75 84 PRO A C 1
ATOM 697 O O . PRO A 1 84 ? -2.939 -5.445 -13.453 1 98.75 84 PRO A O 1
ATOM 700 N N . ASP A 1 85 ? -0.688 -5.992 -13.227 1 98.56 85 ASP A N 1
ATOM 701 C CA . ASP A 1 85 ? -0.608 -6.613 -14.547 1 98.56 85 ASP A CA 1
ATOM 702 C C . ASP A 1 85 ? -1.149 -8.039 -14.508 1 98.56 85 ASP A C 1
ATOM 704 O O . ASP A 1 85 ? -1.679 -8.539 -15.508 1 98.56 85 ASP A O 1
ATOM 708 N N . VAL A 1 86 ? -0.968 -8.703 -13.398 1 98.62 86 VAL A N 1
ATOM 709 C CA . VAL A 1 86 ? -1.387 -10.094 -13.242 1 98.62 86 VAL A CA 1
ATOM 710 C C . VAL A 1 86 ? -1.714 -10.375 -11.773 1 98.62 86 VAL A C 1
ATOM 712 O O . VAL A 1 86 ? -1.114 -9.781 -10.875 1 98.62 86 VAL A O 1
ATOM 715 N N . VAL A 1 87 ? -2.699 -11.234 -11.586 1 98.81 87 VAL A N 1
ATOM 716 C CA . VAL A 1 87 ? -3.018 -11.766 -10.266 1 98.81 87 VAL A CA 1
ATOM 717 C C . VAL A 1 87 ? -2.52 -13.211 -10.156 1 98.81 87 VAL A C 1
ATOM 719 O O . VAL A 1 87 ? -2.762 -14.023 -11.047 1 98.81 87 VAL A O 1
ATOM 722 N N . ILE A 1 88 ? -1.756 -13.461 -9.133 1 98.62 88 ILE A N 1
ATOM 723 C CA . ILE A 1 88 ? -1.402 -14.828 -8.773 1 98.62 88 ILE A CA 1
ATOM 724 C C . ILE A 1 88 ? -2.248 -15.281 -7.586 1 98.62 88 ILE A C 1
ATOM 726 O O . ILE A 1 88 ? -2.125 -14.742 -6.484 1 98.62 88 ILE A O 1
ATOM 730 N N . ALA A 1 89 ? -3.031 -16.281 -7.824 1 98.56 89 ALA A N 1
ATOM 731 C CA . ALA A 1 89 ? -3.938 -16.766 -6.785 1 98.56 89 ALA A CA 1
ATOM 732 C C . ALA A 1 89 ? -3.49 -18.125 -6.258 1 98.56 89 ALA A C 1
ATOM 734 O O . ALA A 1 89 ? -3.525 -19.125 -6.98 1 98.56 89 ALA A O 1
ATOM 735 N N . LEU A 1 90 ? -3.102 -18.172 -5.016 1 98.25 90 LEU A N 1
ATOM 736 C CA . LEU A 1 90 ? -2.824 -19.422 -4.301 1 98.25 90 LEU A CA 1
ATOM 737 C C . LEU A 1 90 ? -4.098 -19.984 -3.688 1 98.25 90 LEU A C 1
ATOM 739 O O . LEU A 1 90 ? -5.145 -19.328 -3.693 1 98.25 90 LEU A O 1
ATOM 743 N N . PRO A 1 91 ? -4.062 -21.234 -3.146 1 97.19 91 PRO A N 1
ATOM 744 C CA . PRO A 1 91 ? -5.281 -21.844 -2.609 1 97.19 91 PRO A CA 1
ATOM 745 C C . PRO A 1 91 ? -5.949 -21 -1.535 1 97.19 91 PRO A C 1
ATOM 747 O O . PRO A 1 91 ? -5.262 -20.406 -0.689 1 97.19 91 PRO A O 1
ATOM 750 N N . GLY A 1 92 ? -7.254 -20.906 -1.684 1 95.56 92 GLY A N 1
ATOM 751 C CA . GLY A 1 92 ? -8.039 -20.141 -0.73 1 95.56 92 GLY A CA 1
ATOM 752 C C . GLY A 1 92 ? -9.516 -20.453 -0.784 1 95.56 92 GLY A C 1
ATOM 753 O O . GLY A 1 92 ? -9.93 -21.422 -1.426 1 95.56 92 GLY A O 1
ATOM 754 N N . GLY A 1 93 ? -10.258 -19.703 -0.012 1 94.25 93 GLY A N 1
ATOM 755 C CA . GLY A 1 93 ? -11.695 -19.938 0.071 1 94.25 93 GLY A CA 1
ATOM 756 C C . GLY A 1 93 ? -12.5 -18.984 -0.787 1 94.25 93 GLY A C 1
ATOM 757 O O . GLY A 1 93 ? -12.078 -18.625 -1.885 1 94.25 93 GLY A O 1
ATOM 758 N N . GLU A 1 94 ? -13.656 -18.625 -0.324 1 95.56 94 GLU A N 1
ATOM 759 C CA . GLU A 1 94 ? -14.641 -17.828 -1.058 1 95.56 94 GLU A CA 1
ATOM 760 C C . GLU A 1 94 ? -14.094 -16.438 -1.395 1 95.56 94 GLU A C 1
ATOM 762 O O . GLU A 1 94 ? -14.312 -15.938 -2.498 1 95.56 94 GLU A O 1
ATOM 767 N N . ASP A 1 95 ? -13.398 -15.852 -0.492 1 95.38 95 ASP A N 1
ATOM 768 C CA . ASP A 1 95 ? -12.875 -14.508 -0.721 1 95.38 95 ASP A CA 1
ATOM 769 C C . ASP A 1 95 ? -11.828 -14.508 -1.828 1 95.38 95 ASP A C 1
ATOM 771 O O . ASP A 1 95 ? -11.766 -13.57 -2.631 1 95.38 95 ASP A O 1
ATOM 775 N N . THR A 1 96 ? -10.969 -15.539 -1.809 1 96.44 96 THR A N 1
ATOM 776 C CA . THR A 1 96 ? -9.984 -15.688 -2.881 1 96.44 96 THR A CA 1
ATOM 777 C C . THR A 1 96 ? -10.68 -15.891 -4.223 1 96.44 96 THR A C 1
ATOM 779 O O . THR A 1 96 ? -10.336 -15.25 -5.215 1 96.44 96 THR A O 1
ATOM 782 N N . CYS A 1 97 ? -11.68 -16.703 -4.16 1 97.38 97 CYS A N 1
ATOM 783 C CA . CYS A 1 97 ? -12.438 -16.969 -5.375 1 97.38 97 CYS A CA 1
ATOM 784 C C . CYS A 1 97 ? -13.109 -15.703 -5.895 1 97.38 97 CYS A C 1
ATOM 786 O O . CYS A 1 97 ? -13.125 -15.453 -7.102 1 97.38 97 CYS A O 1
ATOM 788 N N . GLU A 1 98 ? -13.68 -14.992 -5.031 1 97.88 98 GLU A N 1
ATOM 789 C CA . GLU A 1 98 ? -14.336 -13.75 -5.422 1 97.88 98 GLU A CA 1
ATOM 790 C C . GLU A 1 98 ? -13.344 -12.766 -6.035 1 97.88 98 GLU A C 1
ATOM 792 O O . GLU A 1 98 ? -13.656 -12.086 -7.012 1 97.88 98 GLU A O 1
ATOM 79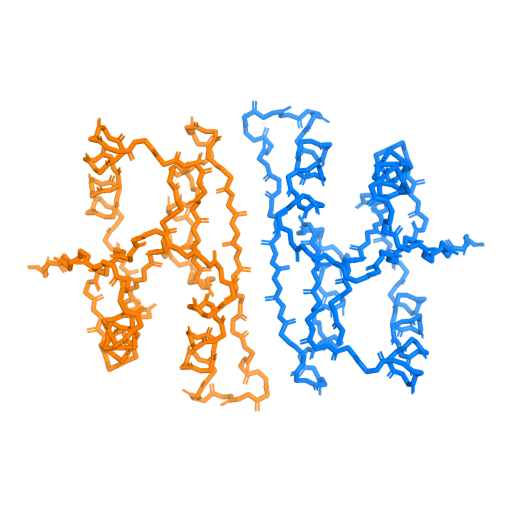7 N N . LEU A 1 99 ? -12.156 -12.664 -5.477 1 98.12 99 LEU A N 1
ATOM 798 C CA . LEU A 1 99 ? -11.125 -11.789 -6.031 1 98.12 99 LEU A CA 1
ATOM 799 C C . LEU A 1 99 ? -10.758 -12.219 -7.449 1 98.12 99 LEU A C 1
ATOM 801 O O . LEU A 1 99 ? -10.633 -11.375 -8.344 1 98.12 99 LEU A O 1
ATOM 805 N N . VAL A 1 100 ? -10.617 -13.492 -7.625 1 98.5 100 VAL A N 1
ATOM 806 C CA . VAL A 1 100 ? -10.297 -14.031 -8.938 1 98.5 100 VAL A CA 1
ATOM 807 C C . VAL A 1 100 ? -11.398 -13.68 -9.938 1 98.5 100 VAL A C 1
ATOM 809 O O . VAL A 1 100 ? -11.117 -13.25 -11.055 1 98.5 100 VAL A O 1
ATOM 812 N N . CYS A 1 101 ? -12.609 -13.812 -9.5 1 98.56 101 CYS A N 1
ATOM 813 C CA . CYS A 1 101 ? -13.742 -13.484 -10.352 1 98.56 101 CYS A CA 1
ATOM 814 C C . CYS A 1 101 ? -13.727 -12.016 -10.75 1 98.56 101 CYS A C 1
ATOM 816 O O . CYS A 1 101 ? -13.93 -11.68 -11.914 1 98.56 101 CYS A O 1
ATOM 818 N N . GLN A 1 102 ? -13.5 -11.195 -9.867 1 98.5 102 GLN A N 1
ATOM 819 C CA . GLN A 1 102 ? -13.445 -9.758 -10.125 1 98.5 102 GLN A CA 1
ATOM 820 C C . GLN A 1 102 ? -12.305 -9.414 -11.078 1 98.5 102 GLN A C 1
ATOM 822 O O . GLN A 1 102 ? -12.461 -8.586 -11.969 1 98.5 102 GLN A O 1
ATOM 827 N N . ALA A 1 103 ? -11.125 -10.016 -10.82 1 98.69 103 ALA A N 1
ATOM 828 C CA . ALA A 1 103 ? -9.977 -9.789 -11.695 1 98.69 103 ALA A CA 1
ATOM 829 C C . ALA A 1 103 ? -10.305 -10.172 -13.141 1 98.69 103 ALA A C 1
ATOM 831 O O . ALA A 1 103 ? -10.07 -9.391 -14.062 1 98.69 103 ALA A O 1
ATOM 832 N N . ASN A 1 104 ? -10.891 -11.32 -13.289 1 98.5 104 ASN A N 1
ATOM 833 C CA . ASN A 1 104 ? -11.289 -11.781 -14.617 1 98.5 104 ASN A CA 1
ATOM 834 C C . ASN A 1 104 ? -12.289 -10.828 -15.258 1 98.5 104 ASN A C 1
ATOM 836 O O . ASN A 1 104 ? -12.156 -10.477 -16.438 1 98.5 104 ASN A O 1
ATOM 840 N N . ALA A 1 105 ? -13.188 -10.406 -14.484 1 98.31 105 ALA A N 1
ATOM 841 C CA . ALA A 1 105 ? -14.219 -9.508 -14.984 1 98.31 105 ALA A CA 1
ATOM 842 C C . ALA A 1 105 ? -13.617 -8.18 -15.43 1 98.31 105 ALA A C 1
ATOM 844 O O . ALA A 1 105 ? -14.148 -7.512 -16.328 1 98.31 105 ALA A O 1
ATOM 845 N N . SER A 1 106 ? -12.539 -7.816 -14.922 1 97.88 106 SER A N 1
ATOM 846 C CA . SER A 1 106 ? -11.898 -6.543 -15.219 1 97.88 106 SER A CA 1
ATOM 847 C C . SER A 1 106 ? -10.836 -6.695 -16.312 1 97.88 106 SER A C 1
ATOM 849 O O . SER A 1 106 ? -10.109 -5.75 -16.609 1 97.88 106 SER A O 1
ATOM 851 N N . GLY A 1 107 ? -10.641 -7.898 -16.766 1 98.19 107 GLY A N 1
ATOM 852 C CA . GLY A 1 107 ? -9.711 -8.148 -17.859 1 98.19 107 GLY A CA 1
ATOM 853 C C . GLY A 1 107 ? -8.273 -8.312 -17.391 1 98.19 107 GLY A C 1
ATOM 854 O O . GLY A 1 107 ? -7.34 -8.211 -18.172 1 98.19 107 GLY A O 1
ATOM 855 N N . ILE A 1 108 ? -8.102 -8.508 -16.125 1 98.38 108 ILE A N 1
ATOM 856 C CA . ILE A 1 108 ? -6.77 -8.734 -15.57 1 98.38 108 ILE A CA 1
ATOM 857 C C . ILE A 1 108 ? -6.426 -10.227 -15.641 1 98.38 108 ILE A C 1
ATOM 859 O O . ILE A 1 108 ? -7.23 -11.07 -15.258 1 98.38 108 ILE A O 1
ATOM 863 N N . SER A 1 109 ? -5.242 -10.547 -16.156 1 98.12 109 SER A N 1
ATOM 864 C CA . SER A 1 109 ? -4.793 -11.93 -16.219 1 98.12 109 SER A CA 1
ATOM 865 C C . SER A 1 109 ? -4.656 -12.539 -14.828 1 98.12 109 SER A C 1
ATOM 867 O O . SER A 1 109 ? -4.168 -11.891 -13.906 1 98.12 109 SER A O 1
ATOM 869 N N . VAL A 1 110 ? -5.07 -13.789 -14.758 1 98.62 110 VAL A N 1
ATOM 870 C CA . VAL A 1 110 ? -4.98 -14.484 -13.477 1 98.62 110 VAL A CA 1
ATOM 871 C C . VAL A 1 110 ? -4.227 -15.805 -13.656 1 98.62 110 VAL A C 1
ATOM 873 O O . VAL A 1 110 ? -4.516 -16.562 -14.578 1 98.62 110 VAL A O 1
ATOM 876 N N . LEU A 1 111 ? -3.25 -16.047 -12.844 1 97.94 111 LEU A N 1
ATOM 877 C CA . LEU A 1 111 ? -2.59 -17.344 -12.672 1 97.94 111 LEU A CA 1
ATOM 878 C C . LEU A 1 111 ? -3.051 -18.016 -11.391 1 97.94 111 LEU A C 1
ATOM 880 O O . LEU A 1 111 ? -2.721 -17.562 -10.289 1 97.94 111 LEU A O 1
ATOM 884 N N . THR A 1 112 ? -3.764 -19.109 -11.5 1 97.38 112 THR A N 1
ATOM 885 C CA . THR A 1 112 ? -4.238 -19.844 -10.336 1 97.38 112 THR A CA 1
ATOM 886 C C . THR A 1 112 ? -3.328 -21.031 -10.039 1 97.38 112 THR A C 1
ATOM 888 O O . THR A 1 112 ? -3.064 -21.859 -10.922 1 97.38 112 THR A O 1
ATOM 891 N N . VAL A 1 113 ? -2.91 -21.078 -8.75 1 95.94 113 VAL A N 1
ATOM 892 C CA . VAL A 1 113 ? -2.064 -22.172 -8.305 1 95.94 113 VAL A CA 1
ATOM 893 C C . VAL A 1 113 ? -2.902 -23.188 -7.531 1 95.94 113 VAL A C 1
ATOM 895 O O . VAL A 1 113 ? -3.623 -22.828 -6.602 1 95.94 113 VAL A O 1
ATOM 898 N N . GLU A 1 114 ? -2.838 -24.406 -7.879 1 87.5 114 GLU A N 1
ATOM 899 C CA . GLU A 1 114 ? -3.633 -25.469 -7.27 1 87.5 114 GLU A CA 1
ATOM 900 C C . GLU A 1 114 ? -2.93 -26.062 -6.047 1 87.5 114 GLU A C 1
ATOM 902 O O . GLU A 1 114 ? -1.709 -25.938 -5.914 1 87.5 114 GLU A O 1
ATOM 907 N N . SER A 1 115 ? -3.799 -26.516 -5.023 1 76.94 115 SER A N 1
ATOM 908 C CA . SER A 1 115 ? -3.285 -27.156 -3.814 1 76.94 115 SER A CA 1
ATOM 909 C C . SER A 1 115 ? -2.506 -28.422 -4.141 1 76.94 115 SER A C 1
ATOM 911 O O . SER A 1 115 ? -2.807 -29.109 -5.121 1 76.94 115 SER A O 1
ATOM 913 N N . MET B 1 1 ? -10.367 12.211 -1.541 1 96.81 1 MET B N 1
ATOM 914 C CA . MET B 1 1 ? -9 12.602 -1.858 1 96.81 1 MET B CA 1
ATOM 915 C C . MET B 1 1 ? -8 11.594 -1.314 1 96.81 1 MET B C 1
ATOM 917 O O . MET B 1 1 ? -8.297 10.875 -0.358 1 96.81 1 MET B O 1
ATOM 921 N N . ARG B 1 2 ? -6.852 11.469 -1.979 1 98.75 2 ARG B N 1
ATOM 922 C CA . ARG B 1 2 ? -5.723 10.664 -1.531 1 98.75 2 ARG B CA 1
ATOM 923 C C . ARG B 1 2 ? -4.68 11.523 -0.821 1 98.75 2 ARG B C 1
ATOM 925 O O . ARG B 1 2 ? -4.188 12.5 -1.384 1 98.75 2 ARG B O 1
ATOM 932 N N . ILE B 1 3 ? -4.375 11.117 0.424 1 98.81 3 ILE B N 1
ATOM 933 C CA . ILE B 1 3 ? -3.361 11.875 1.146 1 98.81 3 ILE B CA 1
ATOM 934 C C . ILE B 1 3 ? -2.16 10.977 1.443 1 98.81 3 ILE B C 1
ATOM 936 O O . ILE B 1 3 ? -2.324 9.805 1.77 1 98.81 3 ILE B O 1
ATOM 940 N N . LEU B 1 4 ? -1.025 11.492 1.182 1 98.88 4 LEU B N 1
ATOM 941 C CA . LEU B 1 4 ? 0.223 10.898 1.644 1 98.88 4 LEU B CA 1
ATOM 942 C C . LEU B 1 4 ? 0.769 11.648 2.854 1 98.88 4 LEU B C 1
ATOM 944 O O . LEU B 1 4 ? 0.98 12.859 2.793 1 98.88 4 LEU B O 1
ATOM 948 N N . ILE B 1 5 ? 0.934 10.984 4 1 98.69 5 ILE B N 1
ATOM 949 C CA . ILE B 1 5 ? 1.451 11.641 5.195 1 98.69 5 ILE B CA 1
ATOM 950 C C . ILE B 1 5 ? 2.832 11.078 5.535 1 98.69 5 ILE B C 1
ATOM 952 O O . ILE B 1 5 ? 3.055 9.867 5.457 1 98.69 5 ILE B O 1
ATOM 956 N N . CYS B 1 6 ? 3.707 11.977 5.82 1 98.06 6 CYS B N 1
ATOM 957 C CA . CYS B 1 6 ? 5.074 11.594 6.152 1 98.06 6 CYS B CA 1
ATOM 958 C C . CYS B 1 6 ? 5.59 12.391 7.348 1 98.06 6 CYS B C 1
ATOM 960 O O . CYS B 1 6 ? 5.074 13.461 7.652 1 98.06 6 CYS B O 1
ATOM 962 N N . ALA B 1 7 ? 6.57 11.82 8.016 1 97.69 7 ALA B N 1
ATOM 963 C CA . ALA B 1 7 ? 7.219 12.43 9.172 1 97.69 7 ALA B CA 1
ATOM 964 C C . ALA B 1 7 ? 8.617 11.852 9.391 1 97.69 7 ALA B C 1
ATOM 966 O O . ALA B 1 7 ? 9.047 10.961 8.656 1 97.69 7 ALA B O 1
ATOM 967 N N . GLY B 1 8 ? 9.312 12.469 10.375 1 95.38 8 GLY B N 1
ATOM 968 C CA . GLY B 1 8 ? 10.594 11.898 10.766 1 95.38 8 GLY B CA 1
ATOM 969 C C . GLY B 1 8 ? 10.477 10.5 11.336 1 95.38 8 GLY B C 1
ATOM 970 O O . GLY B 1 8 ? 9.406 10.102 11.805 1 95.38 8 GLY B O 1
ATOM 971 N N . ARG B 1 9 ? 11.57 9.773 11.352 1 91.06 9 ARG B N 1
ATOM 972 C CA . ARG B 1 9 ? 11.648 8.375 11.742 1 91.06 9 ARG B CA 1
ATOM 973 C C . ARG B 1 9 ? 11.156 8.18 13.172 1 91.06 9 ARG B C 1
ATOM 975 O O . ARG B 1 9 ? 10.539 7.156 13.492 1 91.06 9 ARG B O 1
ATOM 982 N N . HIS B 1 10 ? 11.328 9.109 14 1 90.19 10 HIS B N 1
ATOM 983 C CA . HIS B 1 10 ? 11.008 8.945 15.422 1 90.19 10 HIS B CA 1
ATOM 984 C C . HIS B 1 10 ? 9.844 9.844 15.828 1 90.19 10 HIS B C 1
ATOM 986 O O . HIS B 1 10 ? 9.672 10.141 17.016 1 90.19 10 HIS B O 1
ATOM 992 N N . TYR B 1 11 ? 9.219 10.203 14.883 1 94.38 11 TYR B N 1
ATOM 993 C CA . TYR B 1 11 ? 8.062 11.047 15.18 1 94.38 11 TYR B CA 1
ATOM 994 C C . TYR B 1 11 ? 7.039 10.305 16.016 1 94.38 11 TYR B C 1
ATOM 996 O O . TYR B 1 11 ? 6.625 9.195 15.672 1 94.38 11 TYR B O 1
ATOM 1004 N N . ALA B 1 12 ? 6.543 10.992 17.172 1 90.94 12 ALA B N 1
ATOM 1005 C CA . ALA B 1 12 ? 5.66 10.25 18.062 1 90.94 12 ALA B CA 1
ATOM 1006 C C . ALA B 1 12 ? 4.574 11.156 18.641 1 90.94 12 ALA B C 1
ATOM 1008 O O . ALA B 1 12 ? 4.012 10.867 19.703 1 90.94 12 ALA B O 1
ATOM 1009 N N . ASP B 1 13 ? 4.336 12.258 17.969 1 94.88 13 ASP B N 1
ATOM 1010 C CA . ASP B 1 13 ? 3.283 13.141 18.469 1 94.88 13 ASP B CA 1
ATOM 1011 C C . ASP B 1 13 ? 1.923 12.742 17.891 1 94.88 13 ASP B C 1
ATOM 1013 O O . ASP B 1 13 ? 1.438 13.352 16.938 1 94.88 13 ASP B O 1
ATOM 1017 N N . SER B 1 14 ? 1.31 11.82 18.531 1 95.38 14 SER B N 1
ATOM 1018 C CA . SER B 1 14 ? 0.051 11.242 18.062 1 95.38 14 SER B CA 1
ATOM 1019 C C . SER B 1 14 ? -1.073 12.273 18.094 1 95.38 14 SER B C 1
ATOM 1021 O O . SER B 1 14 ? -1.914 12.297 17.188 1 95.38 14 SER B O 1
ATOM 1023 N N . LYS B 1 15 ? -1.103 13.07 19.109 1 95.88 15 LYS B N 1
ATOM 1024 C CA . LYS B 1 15 ? -2.143 14.094 19.203 1 95.88 15 LYS B CA 1
ATOM 1025 C C . LYS B 1 15 ? -2.086 15.039 18 1 95.88 15 LYS B C 1
ATOM 1027 O O . LYS B 1 15 ? -3.117 15.359 17.406 1 95.88 15 LYS B O 1
ATOM 1032 N N . LYS B 1 16 ? -0.919 15.453 17.641 1 96.12 16 LYS B N 1
ATOM 1033 C CA . LYS B 1 16 ? -0.759 16.391 16.547 1 96.12 16 LYS B CA 1
ATOM 1034 C C . LYS B 1 16 ? -1.132 15.75 15.211 1 96.12 16 LYS B C 1
ATOM 1036 O O . LYS B 1 16 ? -1.827 16.359 14.391 1 96.12 16 LYS B O 1
ATOM 1041 N N . SER B 1 17 ? -0.665 14.531 14.969 1 96.81 17 SER B N 1
ATOM 1042 C CA . SER B 1 17 ? -0.982 13.867 13.703 1 96.81 17 SER B CA 1
ATOM 1043 C C . SER B 1 17 ? -2.486 13.68 13.547 1 96.81 17 SER B C 1
ATOM 1045 O O . SER B 1 17 ? -3.043 13.961 12.484 1 96.81 17 SER B O 1
ATOM 1047 N N . ARG B 1 18 ? -3.152 13.305 14.594 1 96.75 18 ARG B N 1
ATOM 1048 C CA . ARG B 1 18 ? -4.594 13.086 14.531 1 96.75 18 ARG B CA 1
ATOM 1049 C C . ARG B 1 18 ? -5.332 14.406 14.336 1 96.75 18 ARG B C 1
ATOM 1051 O O . ARG B 1 18 ? -6.289 14.477 13.555 1 96.75 18 ARG B O 1
ATOM 1058 N N . HIS B 1 19 ? -4.863 15.375 15.039 1 97 19 HIS B N 1
ATOM 1059 C CA . HIS B 1 19 ? -5.492 16.688 14.922 1 97 19 HIS B CA 1
ATOM 1060 C C . HIS B 1 19 ? -5.402 17.219 13.5 1 97 19 HIS B C 1
ATOM 1062 O O . HIS B 1 19 ? -6.395 17.703 12.945 1 97 19 HIS B O 1
ATOM 1068 N N . VAL B 1 20 ? -4.293 17.094 12.922 1 97.62 20 VAL B N 1
ATOM 1069 C CA . VAL B 1 20 ? -4.074 17.562 11.555 1 97.62 20 VAL B CA 1
ATOM 1070 C C . VAL B 1 20 ? -4.965 16.781 10.586 1 97.62 20 VAL B C 1
ATOM 1072 O O . VAL B 1 20 ? -5.609 17.375 9.719 1 97.62 20 VAL B O 1
ATOM 1075 N N . LEU B 1 21 ? -5.047 15.555 10.766 1 98.19 21 LEU B N 1
ATOM 1076 C CA . LEU B 1 21 ? -5.844 14.711 9.875 1 98.19 21 LEU B CA 1
ATOM 1077 C C . LEU B 1 21 ? -7.332 15.008 10.039 1 98.19 21 LEU B C 1
ATOM 1079 O O . LEU B 1 21 ? -8.062 15.078 9.047 1 98.19 21 LEU B O 1
ATOM 1083 N N . ASP B 1 22 ? -7.73 15.219 11.242 1 98 22 ASP B N 1
ATOM 1084 C CA . ASP B 1 22 ? -9.125 15.578 11.492 1 98 22 ASP B CA 1
ATOM 1085 C C . ASP B 1 22 ? -9.484 16.891 10.812 1 98 22 ASP B C 1
ATOM 1087 O O . ASP B 1 22 ? -10.516 16.984 10.141 1 98 22 ASP B O 1
ATOM 1091 N N . ALA B 1 23 ? -8.641 17.797 11.062 1 97.75 23 ALA B N 1
ATOM 1092 C CA . ALA B 1 23 ? -8.898 19.125 10.5 1 97.75 23 ALA B CA 1
ATOM 1093 C C . ALA B 1 23 ? -8.953 19.062 8.977 1 97.75 23 ALA B C 1
ATOM 1095 O O . ALA B 1 23 ? -9.852 19.641 8.352 1 97.75 23 ALA B O 1
ATOM 1096 N N . TYR B 1 24 ? -8.047 18.359 8.383 1 97.44 24 TYR B N 1
ATOM 1097 C CA . TYR B 1 24 ? -7.996 18.266 6.93 1 97.44 24 TYR B CA 1
ATOM 1098 C C . TYR B 1 24 ? -9.203 17.516 6.383 1 97.44 24 TYR B C 1
ATOM 1100 O O . TYR B 1 24 ? -9.82 17.953 5.406 1 97.44 24 TYR B O 1
ATOM 1108 N N . HIS B 1 25 ? -9.555 16.469 7.004 1 98.12 25 HIS B N 1
ATOM 1109 C CA . HIS B 1 25 ? -10.672 15.633 6.57 1 98.12 25 HIS B CA 1
ATOM 1110 C C . HIS B 1 25 ? -11.984 16.406 6.594 1 98.12 25 HIS B C 1
ATOM 1112 O O . HIS B 1 25 ? -12.852 16.203 5.742 1 98.12 25 HIS B O 1
ATOM 1118 N N . ARG B 1 26 ? -12.125 17.266 7.551 1 97.5 26 ARG B N 1
ATOM 1119 C CA . ARG B 1 26 ? -13.328 18.078 7.66 1 97.5 26 ARG B CA 1
ATOM 1120 C C . ARG B 1 26 ? -13.469 19.016 6.461 1 97.5 26 ARG B C 1
ATOM 1122 O O . ARG B 1 26 ? -14.578 19.266 5.992 1 97.5 26 ARG B O 1
ATOM 1129 N N . LEU B 1 27 ? -12.391 19.438 5.957 1 96.38 27 LEU B N 1
ATOM 1130 C CA . LEU B 1 27 ? -12.391 20.406 4.859 1 96.38 27 LEU B CA 1
ATOM 1131 C C . LEU B 1 27 ? -12.438 19.688 3.512 1 96.38 27 LEU B C 1
ATOM 1133 O O . LEU B 1 27 ? -13.156 20.109 2.604 1 96.38 27 LEU B O 1
ATOM 1137 N N . ARG B 1 28 ? -11.656 18.688 3.385 1 96.75 28 ARG B N 1
ATOM 1138 C CA . ARG B 1 28 ? -11.539 17.875 2.176 1 96.75 28 ARG B CA 1
ATOM 1139 C C . ARG B 1 28 ? -11.594 16.391 2.508 1 96.75 28 ARG B C 1
ATOM 1141 O O . ARG B 1 28 ? -10.57 15.766 2.799 1 96.75 28 ARG B O 1
ATOM 1148 N N . PRO B 1 29 ? -12.688 15.797 2.398 1 98.19 29 PRO B N 1
ATOM 1149 C CA . PRO B 1 29 ? -12.844 14.406 2.832 1 98.19 29 PRO B CA 1
ATOM 1150 C C . PRO B 1 29 ? -11.805 13.477 2.213 1 98.19 29 PRO B C 1
ATOM 1152 O O . PRO B 1 29 ? -11.648 13.445 0.99 1 98.19 29 PRO B O 1
ATOM 1155 N N . VAL B 1 30 ? -11.141 12.734 3.092 1 98.62 30 VAL B N 1
ATOM 1156 C CA . VAL B 1 30 ? -10.086 11.789 2.719 1 98.62 30 VAL B CA 1
ATOM 1157 C C . VAL B 1 30 ? -10.695 10.422 2.426 1 98.62 30 VAL B C 1
ATOM 1159 O O . VAL B 1 30 ? -11.508 9.922 3.205 1 98.62 30 VAL B O 1
ATOM 1162 N N . ARG B 1 31 ? -10.242 9.812 1.341 1 98.56 31 ARG B N 1
ATOM 1163 C CA . ARG B 1 31 ? -10.727 8.484 0.979 1 98.56 31 ARG B CA 1
ATOM 1164 C C . ARG B 1 31 ? -9.625 7.438 1.113 1 98.56 31 ARG B C 1
ATOM 1166 O O . ARG B 1 31 ? -9.898 6.266 1.379 1 98.56 31 ARG B O 1
ATOM 1173 N N . VAL B 1 32 ? -8.406 7.871 0.836 1 98.88 32 VAL B N 1
ATOM 1174 C CA . VAL B 1 32 ? -7.262 6.965 0.887 1 98.88 32 VAL B CA 1
ATOM 1175 C C . VAL B 1 32 ? -6.125 7.613 1.674 1 98.88 32 VAL B C 1
ATOM 1177 O O . VAL B 1 32 ? -5.738 8.75 1.398 1 98.88 32 VAL B O 1
ATOM 1180 N N . LEU B 1 33 ? -5.641 6.918 2.689 1 98.94 33 LEU B N 1
ATOM 1181 C CA . LEU B 1 33 ? -4.477 7.316 3.475 1 98.94 33 LEU B CA 1
ATOM 1182 C C . LEU B 1 33 ? -3.248 6.504 3.076 1 98.94 33 LEU B C 1
ATOM 1184 O O . LEU B 1 33 ? -3.275 5.273 3.102 1 98.94 33 LEU B O 1
ATOM 1188 N N . ILE B 1 34 ? -2.193 7.215 2.689 1 98.88 34 ILE B N 1
ATOM 1189 C CA . ILE B 1 34 ? -0.958 6.59 2.229 1 98.88 34 ILE B CA 1
ATOM 1190 C C . ILE B 1 34 ? 0.178 6.926 3.193 1 98.88 34 ILE B C 1
ATOM 1192 O O . ILE B 1 34 ? 0.338 8.078 3.6 1 98.88 34 ILE B O 1
ATOM 1196 N N . HIS B 1 35 ? 0.94 5.906 3.562 1 98.69 35 HIS B N 1
ATOM 1197 C CA . HIS B 1 35 ? 2.119 6.168 4.383 1 98.69 35 HIS B CA 1
ATOM 1198 C C . HIS B 1 35 ? 3.203 5.121 4.133 1 98.69 35 HIS B C 1
ATOM 1200 O O . HIS B 1 35 ? 2.965 4.125 3.447 1 98.69 35 HIS B O 1
ATOM 1206 N N . GLY B 1 36 ? 4.367 5.32 4.691 1 97.94 36 GLY B N 1
ATOM 1207 C CA . GLY B 1 36 ? 5.551 4.562 4.312 1 97.94 36 GLY B CA 1
ATOM 1208 C C . GLY B 1 36 ? 5.848 3.412 5.258 1 97.94 36 GLY B C 1
ATOM 1209 O O . GLY B 1 36 ? 6.863 2.727 5.109 1 97.94 36 GLY B O 1
ATOM 1210 N N . GLY B 1 37 ? 5.047 3.195 6.215 1 94.88 37 GLY B N 1
ATOM 1211 C CA . GLY B 1 37 ? 5.262 2.072 7.113 1 94.88 37 GLY B CA 1
ATOM 1212 C C . GLY B 1 37 ? 6.016 2.453 8.375 1 94.88 37 GLY B C 1
ATOM 1213 O O . GLY B 1 37 ? 6.645 1.604 9.008 1 94.88 37 GLY B O 1
ATOM 1214 N N . ASN B 1 38 ? 6.07 3.689 8.672 1 91.81 38 ASN B N 1
ATOM 1215 C CA . ASN B 1 38 ? 6.602 4.094 9.969 1 91.81 38 ASN B CA 1
ATOM 1216 C C . ASN B 1 38 ? 5.812 3.471 11.117 1 91.81 38 ASN B C 1
ATOM 1218 O O . ASN B 1 38 ? 4.59 3.598 11.172 1 91.81 38 ASN B O 1
ATOM 1222 N N . SER B 1 39 ? 6.555 2.807 12.016 1 89.38 39 SER B N 1
ATOM 1223 C CA . SER B 1 39 ? 5.871 1.991 13.008 1 89.38 39 SER B CA 1
ATOM 1224 C C . SER B 1 39 ? 4.973 2.846 13.898 1 89.38 39 SER B C 1
ATOM 1226 O O . SER B 1 39 ? 3.805 2.518 14.109 1 89.38 39 SER B O 1
ATOM 1228 N N . PHE B 1 40 ? 5.516 3.994 14.43 1 91.12 40 PHE B N 1
ATOM 1229 C CA . PHE B 1 40 ? 4.762 4.812 15.367 1 91.12 40 PHE B CA 1
ATOM 1230 C C . PHE B 1 40 ? 3.705 5.641 14.648 1 91.12 40 PHE B C 1
ATOM 1232 O O . PHE B 1 40 ? 2.512 5.523 14.938 1 91.12 40 PHE B O 1
ATOM 1239 N N . LEU B 1 41 ? 4.172 6.395 13.672 1 95.62 41 LEU B N 1
ATOM 1240 C CA . LEU B 1 41 ? 3.229 7.207 12.914 1 95.62 41 LEU B CA 1
ATOM 1241 C C . LEU B 1 41 ? 2.184 6.332 12.227 1 95.62 41 LEU B C 1
ATOM 1243 O O . LEU B 1 41 ? 0.988 6.629 12.281 1 95.62 41 LEU B O 1
ATOM 1247 N N . GLY B 1 42 ? 2.623 5.266 11.664 1 96.38 42 GLY B N 1
ATOM 1248 C CA . GLY B 1 42 ? 1.737 4.371 10.938 1 96.38 42 GLY B CA 1
ATOM 1249 C C . GLY B 1 42 ? 0.608 3.826 11.789 1 96.38 42 GLY B C 1
ATOM 1250 O O . GLY B 1 42 ? -0.553 3.838 11.375 1 96.38 42 GLY B O 1
ATOM 1251 N N . SER B 1 43 ? 0.991 3.342 12.961 1 95.06 43 SER B N 1
ATOM 1252 C CA . SER B 1 43 ? -0.013 2.789 13.867 1 95.06 43 SER B CA 1
ATOM 1253 C C . SER B 1 43 ? -1.069 3.83 14.219 1 95.06 43 SER B C 1
ATOM 1255 O O . SER B 1 43 ? -2.27 3.549 14.164 1 95.06 43 SER B O 1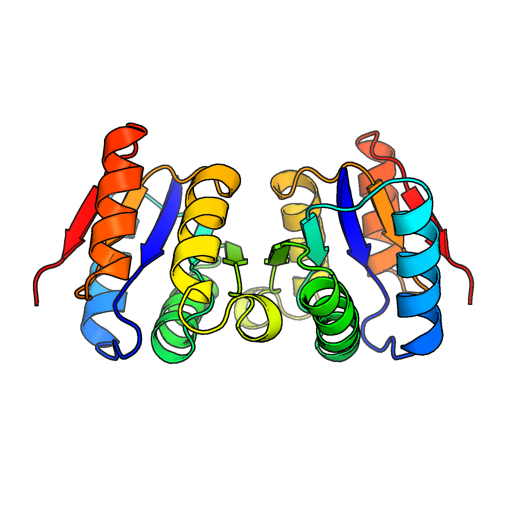
ATOM 1257 N N . ASP B 1 44 ? -0.637 5.012 14.484 1 96 44 ASP B N 1
ATOM 1258 C CA . ASP B 1 44 ? -1.52 6.09 14.914 1 96 44 ASP B CA 1
ATOM 1259 C C . ASP B 1 44 ? -2.467 6.508 13.797 1 96 44 ASP B C 1
ATOM 1261 O O . ASP B 1 44 ? -3.68 6.598 14 1 96 44 ASP B O 1
ATOM 1265 N N . ILE B 1 45 ? -1.947 6.715 12.664 1 98.12 45 ILE B N 1
ATOM 1266 C CA . ILE B 1 45 ? -2.756 7.297 11.602 1 98.12 45 ILE B CA 1
ATOM 1267 C C . ILE B 1 45 ? -3.648 6.219 10.984 1 98.12 45 ILE B C 1
ATOM 1269 O O . ILE B 1 45 ? -4.73 6.52 10.477 1 98.12 45 ILE B O 1
ATOM 1273 N N . GLU B 1 46 ? -3.227 4.98 11.008 1 97.94 46 GLU B N 1
ATOM 1274 C CA . GLU B 1 46 ? -4.102 3.91 10.539 1 97.94 46 GLU B CA 1
ATOM 1275 C C . GLU B 1 46 ? -5.297 3.729 11.469 1 97.94 46 GLU B C 1
ATOM 1277 O O . GLU B 1 46 ? -6.398 3.41 11.016 1 97.94 46 GLU B O 1
ATOM 1282 N N . GLU B 1 47 ? -5.039 3.873 12.781 1 97.31 47 GLU B N 1
ATOM 1283 C CA . GLU B 1 47 ? -6.164 3.82 13.711 1 97.31 47 GLU B CA 1
ATOM 1284 C C . GLU B 1 47 ? -7.207 4.883 13.375 1 97.31 47 GLU B C 1
ATOM 1286 O O . GLU B 1 47 ? -8.406 4.59 13.32 1 97.31 47 GLU B O 1
ATOM 1291 N N . TRP B 1 48 ? -6.727 6.055 13.125 1 98.12 48 TRP B N 1
ATOM 1292 C CA . TRP B 1 48 ? -7.59 7.156 12.711 1 98.12 48 TRP B CA 1
ATOM 1293 C C . TRP B 1 48 ? -8.367 6.793 11.453 1 98.12 48 TRP B C 1
ATOM 1295 O O . TRP B 1 48 ? -9.586 6.992 11.391 1 98.12 48 TRP B O 1
ATOM 1305 N N . ALA B 1 49 ? -7.691 6.285 10.43 1 98.5 49 ALA B N 1
ATOM 1306 C CA . ALA B 1 49 ? -8.312 5.906 9.164 1 98.5 49 ALA B CA 1
ATOM 1307 C C . ALA B 1 49 ? -9.359 4.812 9.375 1 98.5 49 ALA B C 1
ATOM 1309 O O . ALA B 1 49 ? -10.445 4.871 8.797 1 98.5 49 ALA B O 1
ATOM 1310 N N . ARG B 1 50 ? -9.008 3.791 10.195 1 97.81 50 ARG B N 1
ATOM 1311 C CA . ARG B 1 50 ? -9.906 2.67 10.453 1 97.81 50 ARG B CA 1
ATOM 1312 C C . ARG B 1 50 ? -11.203 3.146 11.094 1 97.81 50 ARG B C 1
ATOM 1314 O O . ARG B 1 50 ? -12.289 2.689 10.719 1 97.81 50 ARG B O 1
ATOM 1321 N N . GLU B 1 51 ? -11.094 4.105 11.953 1 97.31 51 GLU B N 1
ATOM 1322 C CA . GLU B 1 51 ? -12.258 4.648 12.656 1 97.31 51 GLU B CA 1
ATOM 1323 C C . GLU B 1 51 ? -13.211 5.336 11.68 1 97.31 51 GLU B C 1
ATOM 1325 O O . GLU B 1 51 ? -14.43 5.328 11.883 1 97.31 51 GLU B O 1
ATOM 1330 N N . LEU B 1 52 ? -12.68 5.879 10.633 1 97.44 52 LEU B N 1
ATOM 1331 C CA . LEU B 1 52 ? -13.477 6.695 9.727 1 97.44 52 LEU B CA 1
ATOM 1332 C C . LEU B 1 52 ? -13.812 5.922 8.453 1 97.44 52 LEU B C 1
ATOM 1334 O O . LEU B 1 52 ? -14.516 6.434 7.582 1 97.44 52 LEU B O 1
ATOM 1338 N N . GLY B 1 53 ? -13.32 4.688 8.328 1 97.5 53 GLY B N 1
ATOM 1339 C CA . GLY B 1 53 ? -13.578 3.867 7.16 1 97.5 53 GLY B CA 1
ATOM 1340 C C . GLY B 1 53 ? -12.773 4.289 5.945 1 97.5 53 GLY B C 1
ATOM 1341 O O . GLY B 1 53 ? -13.211 4.102 4.809 1 97.5 53 GLY B O 1
ATOM 1342 N N . ILE B 1 54 ? -11.633 4.883 6.195 1 98.5 54 ILE B N 1
ATOM 1343 C CA . ILE B 1 54 ? -10.727 5.328 5.141 1 98.5 54 ILE B CA 1
ATOM 1344 C C . ILE B 1 54 ? -9.797 4.188 4.742 1 98.5 54 ILE B C 1
ATOM 1346 O O . ILE B 1 54 ? -9.234 3.51 5.605 1 98.5 54 ILE B O 1
ATOM 1350 N N . ASP B 1 55 ? -9.625 3.953 3.439 1 98.56 55 ASP B N 1
ATOM 1351 C CA . ASP B 1 55 ? -8.727 2.912 2.955 1 98.56 55 ASP B CA 1
ATOM 1352 C C . ASP B 1 55 ? -7.266 3.299 3.182 1 98.56 55 ASP B C 1
ATOM 1354 O O . ASP B 1 55 ? -6.914 4.48 3.119 1 98.56 55 ASP B O 1
ATOM 1358 N N . VAL B 1 56 ? -6.457 2.285 3.453 1 98.75 56 VAL B N 1
ATOM 1359 C CA . VAL B 1 56 ? -5.047 2.52 3.746 1 98.75 56 VAL B CA 1
ATOM 1360 C C . VAL B 1 56 ? -4.18 1.815 2.705 1 98.75 56 VAL B C 1
ATOM 1362 O O . VAL B 1 56 ? -4.465 0.681 2.314 1 98.75 56 VAL B O 1
ATOM 1365 N N . VAL B 1 57 ? -3.148 2.457 2.219 1 98.88 57 VAL B N 1
ATOM 1366 C CA . VAL B 1 57 ? -2.096 1.864 1.4 1 98.88 57 VAL B CA 1
ATOM 1367 C C . VAL B 1 57 ? -0.735 2.113 2.047 1 98.88 57 VAL B C 1
ATOM 1369 O O . VAL B 1 57 ? -0.409 3.248 2.402 1 98.88 57 VAL B O 1
ATOM 1372 N N . ARG B 1 58 ? 0.08 1.025 2.217 1 98.5 58 ARG B N 1
ATOM 1373 C CA . ARG B 1 58 ? 1.372 1.102 2.891 1 98.5 58 ARG B CA 1
ATOM 1374 C C . ARG B 1 58 ? 2.51 0.768 1.931 1 98.5 58 ARG B C 1
ATOM 1376 O O . ARG B 1 58 ? 2.402 -0.167 1.135 1 98.5 58 ARG B O 1
ATOM 1383 N N . TYR B 1 59 ? 3.527 1.556 2.018 1 98.75 59 TYR B N 1
ATOM 1384 C CA . TYR B 1 59 ? 4.762 1.342 1.268 1 98.75 59 TYR B CA 1
ATOM 1385 C C . TYR B 1 59 ? 5.934 1.101 2.207 1 98.75 59 TYR B C 1
ATOM 1387 O O . TYR B 1 59 ? 6.637 2.041 2.59 1 98.75 59 TYR B O 1
ATOM 1395 N N . PRO B 1 60 ? 6.23 -0.162 2.494 1 97.62 60 PRO B N 1
ATOM 1396 C CA . PRO B 1 60 ? 7.328 -0.417 3.432 1 97.62 60 PRO B CA 1
ATOM 1397 C C . PRO B 1 60 ? 8.703 -0.248 2.791 1 97.62 60 PRO B C 1
ATOM 1399 O O . PRO B 1 60 ? 8.891 -0.584 1.617 1 97.62 60 PRO B O 1
ATOM 1402 N N . PRO B 1 61 ? 9.664 0.277 3.59 1 97.5 61 PRO B N 1
ATOM 1403 C CA . PRO B 1 61 ? 11.031 0.358 3.072 1 97.5 61 PRO B CA 1
ATOM 1404 C C . PRO B 1 61 ? 11.727 -0.999 3.037 1 97.5 61 PRO B C 1
ATOM 1406 O O . PRO B 1 61 ? 11.32 -1.927 3.74 1 97.5 61 PRO B O 1
ATOM 1409 N N . ASN B 1 62 ? 12.75 -1.115 2.205 1 97.81 62 ASN B N 1
ATOM 1410 C CA . ASN B 1 62 ? 13.594 -2.301 2.127 1 97.81 62 ASN B CA 1
ATOM 1411 C C . ASN B 1 62 ? 14.953 -2.066 2.793 1 97.81 62 ASN B C 1
ATOM 1413 O O . ASN B 1 62 ? 15.953 -1.853 2.111 1 97.81 62 ASN B O 1
ATOM 1417 N N . TRP B 1 63 ? 14.984 -2.223 4.082 1 96.5 63 TRP B N 1
ATOM 1418 C CA . TRP B 1 63 ? 16.219 -2.014 4.84 1 96.5 63 TRP B CA 1
ATOM 1419 C C . TRP B 1 63 ? 17.266 -3.055 4.473 1 96.5 63 TRP B C 1
ATOM 1421 O O . TRP B 1 63 ? 18.469 -2.756 4.449 1 96.5 63 TRP B O 1
ATOM 1431 N N . GLN B 1 64 ? 16.797 -4.27 4.246 1 96 64 GLN B N 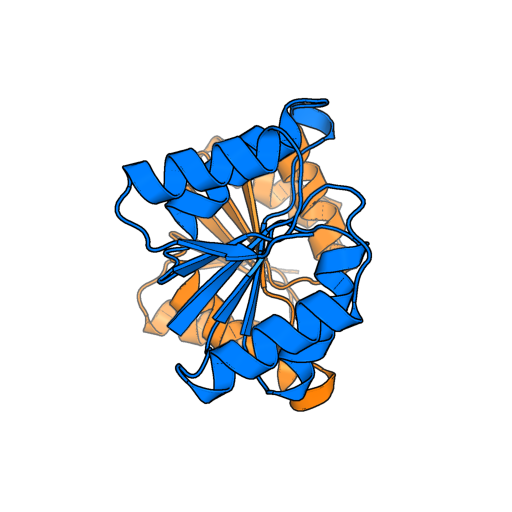1
ATOM 1432 C CA . GLN B 1 64 ? 17.703 -5.375 3.926 1 96 64 GLN B CA 1
ATOM 1433 C C . GLN B 1 64 ? 18.547 -5.062 2.693 1 96 64 GLN B C 1
ATOM 1435 O O . GLN B 1 64 ? 19.75 -5.293 2.689 1 96 64 GLN B O 1
ATOM 1440 N N . ARG B 1 65 ? 17.922 -4.453 1.701 1 95.75 65 ARG B N 1
ATOM 1441 C CA . ARG B 1 65 ? 18.594 -4.238 0.423 1 95.75 65 ARG B CA 1
ATOM 1442 C C . ARG B 1 65 ? 19.312 -2.896 0.406 1 95.75 65 ARG B C 1
ATOM 1444 O O . ARG B 1 65 ? 20.422 -2.787 -0.14 1 95.75 65 ARG B O 1
ATOM 1451 N N . HIS B 1 66 ? 18.688 -1.854 1.049 1 96.88 66 HIS B N 1
ATOM 1452 C CA . HIS B 1 66 ? 19.172 -0.503 0.777 1 96.88 66 HIS B CA 1
ATOM 1453 C C . HIS B 1 66 ? 19.781 0.126 2.023 1 96.88 66 HIS B C 1
ATOM 1455 O O . HIS B 1 66 ? 20.328 1.231 1.964 1 96.88 66 HIS B O 1
ATOM 1461 N N . GLY B 1 67 ? 19.672 -0.506 3.219 1 95.69 67 GLY B N 1
ATOM 1462 C CA . GLY B 1 67 ? 20.234 0.032 4.445 1 95.69 67 GLY B CA 1
ATOM 1463 C C . GLY B 1 67 ? 19.781 1.45 4.742 1 95.69 67 GLY B C 1
ATOM 1464 O O . GLY B 1 67 ? 18.578 1.733 4.754 1 95.69 67 GLY B O 1
ATOM 1465 N N . LYS B 1 68 ? 20.781 2.436 4.852 1 94.06 68 LYS B N 1
ATOM 1466 C CA . LYS B 1 68 ? 20.531 3.812 5.266 1 94.06 68 LYS B CA 1
ATOM 1467 C C . LYS B 1 68 ? 19.719 4.562 4.211 1 94.06 68 LYS B C 1
ATOM 1469 O O . LYS B 1 68 ? 19.125 5.605 4.5 1 94.06 68 LYS B O 1
ATOM 1474 N N . GLN B 1 69 ? 19.672 3.988 2.994 1 96.19 69 GLN B N 1
ATOM 1475 C CA . GLN B 1 69 ? 18.984 4.668 1.897 1 96.19 69 GLN B CA 1
ATOM 1476 C C . GLN B 1 69 ? 17.578 4.137 1.722 1 96.19 69 GLN B C 1
ATOM 1478 O O . GLN B 1 69 ? 16.828 4.602 0.849 1 96.19 69 GLN B O 1
ATOM 1483 N N . ALA B 1 70 ? 17.125 3.238 2.539 1 96.88 70 ALA B N 1
ATOM 1484 C CA . ALA B 1 70 ? 15.867 2.514 2.354 1 96.88 70 ALA B CA 1
ATOM 1485 C C . ALA B 1 70 ? 14.68 3.471 2.346 1 96.88 70 ALA B C 1
ATOM 1487 O O . ALA B 1 70 ? 13.812 3.381 1.479 1 96.88 70 ALA B O 1
ATOM 1488 N N . GLU B 1 71 ? 14.68 4.406 3.246 1 96.06 71 GLU B N 1
ATOM 1489 C CA . GLU B 1 71 ? 13.562 5.34 3.354 1 96.06 71 GLU B CA 1
AT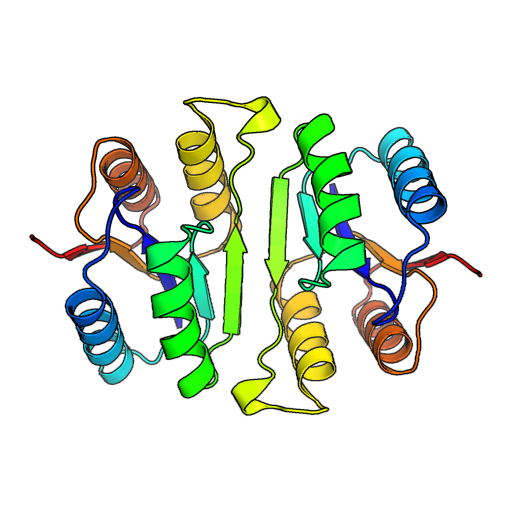OM 1490 C C . GLU B 1 71 ? 13.531 6.305 2.17 1 96.06 71 GLU B C 1
ATOM 1492 O O . GLU B 1 71 ? 12.461 6.633 1.659 1 96.06 71 GLU B O 1
ATOM 1497 N N . ARG B 1 72 ? 14.68 6.727 1.77 1 95.56 72 ARG B N 1
ATOM 1498 C CA . ARG B 1 72 ? 14.75 7.633 0.627 1 95.56 72 ARG B CA 1
ATOM 1499 C C . ARG B 1 72 ? 14.242 6.957 -0.641 1 95.56 72 ARG B C 1
ATOM 1501 O O . ARG B 1 72 ? 13.453 7.539 -1.388 1 95.56 72 ARG B O 1
ATOM 1508 N N . GLN B 1 73 ? 14.711 5.719 -0.866 1 97 73 GLN B N 1
ATOM 1509 C CA . GLN B 1 73 ? 14.266 4.965 -2.033 1 97 73 GLN B CA 1
ATOM 1510 C C . GLN B 1 73 ? 12.766 4.695 -1.975 1 97 73 GLN B C 1
ATOM 1512 O O . GLN B 1 73 ? 12.062 4.859 -2.973 1 97 73 GLN B O 1
ATOM 1517 N N . ARG B 1 74 ? 12.312 4.344 -0.838 1 98.12 74 ARG B N 1
ATOM 1518 C CA . ARG B 1 74 ? 10.883 4.117 -0.646 1 98.12 74 ARG B CA 1
ATOM 1519 C C . ARG B 1 74 ? 10.086 5.391 -0.888 1 98.12 74 ARG B C 1
ATOM 1521 O O . ARG B 1 74 ? 9.023 5.355 -1.508 1 98.12 74 ARG B O 1
ATOM 1528 N N . ASN B 1 75 ? 10.578 6.512 -0.41 1 98.31 75 ASN B N 1
ATOM 1529 C CA . ASN B 1 75 ? 9.883 7.781 -0.604 1 98.31 75 ASN B CA 1
ATOM 1530 C C . ASN B 1 75 ? 9.703 8.102 -2.086 1 98.31 75 ASN B C 1
ATOM 1532 O O . ASN B 1 75 ? 8.633 8.539 -2.506 1 98.31 75 ASN B O 1
ATOM 1536 N N . HIS B 1 76 ? 10.75 7.891 -2.773 1 97.75 76 HIS B N 1
ATOM 1537 C CA . HIS B 1 76 ? 10.68 8.156 -4.207 1 97.75 76 HIS B CA 1
ATOM 1538 C C . HIS B 1 76 ? 9.633 7.277 -4.879 1 97.75 76 HIS B C 1
ATOM 1540 O O . HIS B 1 76 ? 8.758 7.777 -5.598 1 97.75 76 HIS B O 1
ATOM 1546 N N . PHE B 1 77 ? 9.672 6.035 -4.637 1 98.75 77 PHE B N 1
ATOM 1547 C CA . PHE B 1 77 ? 8.719 5.082 -5.195 1 98.75 77 PHE B CA 1
ATOM 1548 C C . PHE B 1 77 ? 7.297 5.418 -4.766 1 98.75 77 PHE B C 1
ATOM 1550 O O . PHE B 1 77 ? 6.387 5.469 -5.594 1 98.75 77 PHE B O 1
ATOM 1557 N N . MET B 1 78 ? 7.09 5.672 -3.445 1 98.81 78 MET B N 1
ATOM 1558 C CA . MET B 1 78 ? 5.773 5.965 -2.875 1 98.81 78 MET B CA 1
ATOM 1559 C C . MET B 1 78 ? 5.164 7.203 -3.521 1 98.81 78 MET B C 1
ATOM 1561 O O . MET B 1 78 ? 4.008 7.176 -3.951 1 98.81 78 MET B O 1
ATOM 1565 N N . LEU B 1 79 ? 5.965 8.172 -3.656 1 98.69 79 LEU B N 1
ATOM 1566 C CA . LEU B 1 79 ? 5.461 9.422 -4.23 1 98.69 79 LEU B CA 1
ATOM 1567 C C . LEU B 1 79 ? 5.027 9.211 -5.676 1 98.69 79 LEU B C 1
ATOM 1569 O O . LEU B 1 79 ? 3.963 9.68 -6.082 1 98.69 79 LEU B O 1
ATOM 1573 N N . THR B 1 80 ? 5.781 8.469 -6.453 1 98.12 80 THR B N 1
ATOM 1574 C CA . THR B 1 80 ? 5.535 8.344 -7.883 1 98.12 80 THR B CA 1
ATOM 1575 C C . THR B 1 80 ? 4.453 7.301 -8.156 1 98.12 80 THR B C 1
ATOM 1577 O O . THR B 1 80 ? 3.746 7.379 -9.164 1 98.12 80 THR B O 1
ATOM 1580 N N . ASP B 1 81 ? 4.273 6.445 -7.25 1 98.75 81 ASP B N 1
ATOM 1581 C CA . ASP B 1 81 ? 3.387 5.305 -7.48 1 98.75 81 ASP B CA 1
ATOM 1582 C C . ASP B 1 81 ? 1.997 5.566 -6.906 1 98.75 81 ASP B C 1
ATOM 1584 O O . ASP B 1 81 ? 0.994 5.125 -7.473 1 98.75 81 ASP B O 1
ATOM 1588 N N . SER B 1 82 ? 1.858 6.32 -5.809 1 98.81 82 SER B N 1
ATOM 1589 C CA . SER B 1 82 ? 0.663 6.309 -4.969 1 98.81 82 SER B CA 1
ATOM 1590 C C . SER B 1 82 ? -0.351 7.348 -5.441 1 98.81 82 SER B C 1
ATOM 1592 O O . SER B 1 82 ? -1.504 7.34 -5.004 1 98.81 82 SER B O 1
ATOM 1594 N N . ARG B 1 83 ? -0.039 8.227 -6.27 1 98.56 83 ARG B N 1
ATOM 1595 C CA . ARG B 1 83 ? -0.917 9.234 -6.859 1 98.56 83 ARG B CA 1
ATOM 1596 C C . ARG B 1 83 ? -1.582 10.078 -5.777 1 98.56 83 ARG B C 1
ATOM 1598 O O . ARG B 1 83 ? -2.805 10.242 -5.773 1 98.56 83 ARG B O 1
ATOM 1605 N N . PRO B 1 84 ? -0.791 10.664 -4.945 1 98.75 84 PRO B N 1
ATOM 1606 C CA . PRO B 1 84 ? -1.415 11.508 -3.922 1 98.75 84 PRO B CA 1
ATOM 1607 C C . PRO B 1 84 ? -1.955 12.82 -4.484 1 98.75 84 PRO B C 1
ATOM 1609 O O . PRO B 1 84 ? -1.348 13.406 -5.387 1 98.75 84 PRO B O 1
ATOM 1612 N N . ASP B 1 85 ? -3.146 13.203 -3.941 1 98.56 85 ASP B N 1
ATOM 1613 C CA . ASP B 1 85 ? -3.65 14.547 -4.223 1 98.56 85 ASP B CA 1
ATOM 1614 C C . ASP B 1 85 ? -2.889 15.602 -3.418 1 98.56 85 ASP B C 1
ATOM 1616 O O . ASP B 1 85 ? -2.74 16.734 -3.861 1 98.56 85 ASP B O 1
ATOM 1620 N N . VAL B 1 86 ? -2.467 15.234 -2.232 1 98.62 86 VAL B N 1
ATOM 1621 C CA . VAL B 1 86 ? -1.771 16.141 -1.334 1 98.62 86 VAL B CA 1
ATOM 1622 C C . VAL B 1 86 ? -0.821 15.359 -0.432 1 98.62 86 VAL B C 1
ATOM 1624 O O . VAL B 1 86 ? -1.089 14.211 -0.091 1 98.62 86 VAL B O 1
ATOM 1627 N N . VAL B 1 87 ? 0.283 16 -0.118 1 98.81 87 VAL B N 1
ATOM 1628 C CA . VAL B 1 87 ? 1.213 15.492 0.884 1 98.81 87 VAL B CA 1
ATOM 1629 C C . VAL B 1 87 ? 1.082 16.297 2.172 1 98.81 87 VAL B C 1
ATOM 1631 O O . VAL B 1 87 ? 1.079 17.531 2.141 1 98.81 87 VAL B O 1
ATOM 1634 N N . ILE B 1 88 ? 0.878 15.602 3.24 1 98.69 88 ILE B N 1
ATOM 1635 C CA . ILE B 1 88 ? 0.966 16.219 4.562 1 98.69 88 ILE B CA 1
ATOM 1636 C C . ILE B 1 88 ? 2.295 15.844 5.215 1 98.69 88 ILE B C 1
ATOM 1638 O O . ILE B 1 88 ? 2.539 14.672 5.52 1 98.69 88 ILE B O 1
ATOM 1642 N N . ALA B 1 89 ? 3.088 16.844 5.473 1 98.56 89 ALA B N 1
ATOM 1643 C CA . ALA B 1 89 ? 4.418 16.609 6.031 1 98.56 89 ALA B CA 1
ATOM 1644 C C . ALA B 1 89 ? 4.492 17.078 7.48 1 98.56 89 ALA B C 1
ATOM 1646 O O . ALA B 1 89 ? 4.41 18.266 7.754 1 98.56 89 ALA B O 1
ATOM 1647 N N . LEU B 1 90 ? 4.676 16.156 8.375 1 98.25 90 LEU B N 1
ATOM 1648 C CA . LEU B 1 90 ? 4.961 16.438 9.781 1 98.25 90 LEU B CA 1
ATOM 1649 C C . LEU B 1 90 ? 6.457 16.641 10 1 98.25 90 LEU B C 1
ATOM 1651 O O . LEU B 1 90 ? 7.258 16.391 9.102 1 98.25 90 LEU B O 1
ATOM 1655 N N . PRO B 1 91 ? 6.879 17.109 11.203 1 97.19 91 PRO B N 1
ATOM 1656 C CA . PRO B 1 91 ? 8.305 17.375 11.438 1 97.19 91 PRO B CA 1
ATOM 1657 C C . PRO B 1 91 ? 9.18 16.156 11.172 1 97.19 91 PRO B C 1
ATOM 1659 O O . PRO B 1 91 ? 8.812 15.031 11.531 1 97.19 91 PRO B O 1
ATOM 1662 N N . GLY B 1 92 ? 10.266 16.438 10.5 1 95.62 92 GLY B N 1
ATOM 1663 C CA . GLY B 1 92 ? 11.211 15.383 10.172 1 95.62 92 GLY B CA 1
ATOM 1664 C C . GLY B 1 92 ? 12.57 15.914 9.75 1 95.62 92 GLY B C 1
ATOM 1665 O O . GLY B 1 92 ? 12.852 17.109 9.906 1 95.62 92 GLY B O 1
ATOM 1666 N N . GLY B 1 93 ? 13.406 15 9.359 1 94.25 93 GLY B N 1
ATOM 1667 C CA . GLY B 1 93 ? 14.766 15.367 8.977 1 94.25 93 GLY B CA 1
ATOM 1668 C C . GLY B 1 93 ? 14.953 15.477 7.473 1 94.25 93 GLY B C 1
ATOM 1669 O O . GLY B 1 93 ? 14.047 15.922 6.758 1 94.25 93 GLY B O 1
ATOM 1670 N N . GLU B 1 94 ? 16.109 15.117 7 1 95.44 94 GLU B N 1
ATOM 1671 C CA . GLU B 1 94 ? 16.531 15.273 5.613 1 95.44 94 GLU B CA 1
ATOM 1672 C C . GLU B 1 94 ? 15.648 14.469 4.668 1 95.44 94 GLU B C 1
ATOM 1674 O O . GLU B 1 94 ? 15.289 14.945 3.588 1 95.44 94 GLU B O 1
ATOM 1679 N N . ASP B 1 95 ? 15.281 13.297 5.062 1 95.31 95 ASP B N 1
ATOM 1680 C CA . ASP B 1 95 ? 14.477 12.445 4.195 1 95.31 95 ASP B CA 1
ATOM 1681 C C . ASP B 1 95 ? 13.078 13.039 3.996 1 95.31 95 ASP B C 1
ATOM 1683 O O . ASP B 1 95 ? 12.516 12.961 2.902 1 95.31 95 ASP B O 1
ATOM 1687 N N . THR B 1 96 ? 12.523 13.562 5.082 1 96.44 96 THR B N 1
ATOM 1688 C CA . THR B 1 96 ? 11.234 14.242 4.98 1 96.44 96 THR B CA 1
ATOM 1689 C C . THR B 1 96 ? 11.336 15.461 4.07 1 96.44 96 THR B C 1
ATOM 1691 O O . THR B 1 96 ? 10.492 15.656 3.193 1 96.44 96 THR B O 1
ATOM 1694 N N . CYS B 1 97 ? 12.391 16.156 4.262 1 97.38 97 CYS B N 1
ATOM 1695 C CA . CYS B 1 97 ? 12.617 17.344 3.443 1 97.38 97 CYS B CA 1
ATOM 1696 C C . CYS B 1 97 ? 12.766 16.969 1.972 1 97.38 97 CYS B C 1
ATOM 1698 O O . CYS B 1 97 ? 12.227 17.656 1.098 1 97.38 97 CYS B O 1
ATOM 1700 N N . GLU B 1 98 ? 13.492 15.977 1.731 1 97.88 98 GLU B N 1
ATOM 1701 C CA . GLU B 1 98 ? 13.68 15.523 0.357 1 97.88 98 GLU B CA 1
ATOM 1702 C C . GLU B 1 98 ? 12.359 15.102 -0.274 1 97.88 98 GLU B C 1
ATOM 1704 O O . GLU B 1 98 ? 12.102 15.391 -1.445 1 97.88 98 GLU B O 1
ATOM 1709 N N . LEU B 1 99 ? 11.516 14.414 0.467 1 98.19 99 LEU B N 1
ATOM 1710 C CA . LEU B 1 99 ? 10.203 14.023 -0.039 1 98.19 99 LEU B CA 1
ATOM 1711 C C . LEU B 1 99 ? 9.367 15.242 -0.397 1 98.19 99 LEU B C 1
ATOM 1713 O O . LEU B 1 99 ? 8.727 15.273 -1.451 1 98.19 99 LEU B O 1
ATOM 1717 N N . VAL B 1 100 ? 9.406 16.219 0.452 1 98.5 100 VAL B N 1
ATOM 1718 C CA . VAL B 1 100 ? 8.672 17.453 0.22 1 98.5 100 VAL B CA 1
ATOM 1719 C C . VAL B 1 100 ? 9.18 18.125 -1.057 1 98.5 100 VAL B C 1
ATOM 1721 O O . VAL B 1 100 ? 8.383 18.578 -1.884 1 98.5 100 VAL B O 1
ATOM 1724 N N . CYS B 1 101 ? 10.461 18.125 -1.215 1 98.56 101 CYS B N 1
ATOM 1725 C CA . CYS B 1 101 ? 11.062 18.719 -2.406 1 98.56 101 CYS B CA 1
ATOM 1726 C C . CYS B 1 101 ? 10.609 18 -3.666 1 98.56 101 CYS B C 1
ATOM 1728 O O . CYS B 1 101 ? 10.242 18.625 -4.656 1 98.56 101 CYS B O 1
ATOM 1730 N N . GLN B 1 102 ? 10.617 16.766 -3.645 1 98.56 102 GLN B N 1
ATOM 1731 C CA . GLN B 1 102 ? 10.188 15.953 -4.781 1 98.56 102 GLN B CA 1
ATOM 1732 C C . GLN B 1 102 ? 8.711 16.188 -5.098 1 98.56 102 GLN B C 1
ATOM 1734 O O . GLN B 1 102 ? 8.328 16.281 -6.266 1 98.56 102 GLN B O 1
ATOM 1739 N N . ALA B 1 103 ? 7.891 16.203 -4.039 1 98.69 103 ALA B N 1
ATOM 1740 C CA . ALA B 1 103 ? 6.461 16.453 -4.223 1 98.69 103 ALA B CA 1
ATOM 1741 C C . ALA B 1 103 ? 6.227 17.797 -4.918 1 98.69 103 ALA B C 1
ATOM 1743 O O . ALA B 1 103 ? 5.484 17.875 -5.898 1 98.69 103 ALA B O 1
ATOM 1744 N N . ASN B 1 104 ? 6.91 18.797 -4.441 1 98.5 104 ASN B N 1
ATOM 1745 C CA . ASN B 1 104 ? 6.797 20.109 -5.043 1 98.5 104 ASN B CA 1
ATOM 1746 C C . ASN B 1 104 ? 7.246 20.109 -6.5 1 98.5 104 ASN B C 1
ATOM 1748 O O . ASN B 1 104 ? 6.574 20.672 -7.363 1 98.5 104 ASN B O 1
ATOM 1752 N N . ALA B 1 105 ? 8.289 19.438 -6.723 1 98.31 105 ALA B N 1
ATOM 1753 C CA . ALA B 1 105 ? 8.828 19.375 -8.078 1 98.31 105 ALA B CA 1
ATOM 1754 C C . ALA B 1 105 ? 7.863 18.672 -9.023 1 98.31 105 ALA B C 1
ATOM 1756 O O . ALA B 1 105 ? 7.844 18.938 -10.227 1 98.31 105 ALA B O 1
ATOM 1757 N N . SER B 1 106 ? 7.043 17.859 -8.531 1 97.88 106 SER B N 1
ATOM 1758 C CA . SER B 1 106 ? 6.109 17.078 -9.336 1 97.88 106 SER B CA 1
ATOM 1759 C C . SER B 1 106 ? 4.746 17.75 -9.406 1 97.88 106 SER B C 1
ATOM 1761 O O . SER B 1 106 ? 3.795 17.188 -9.953 1 97.88 106 SER B O 1
ATOM 1763 N N . GLY B 1 107 ? 4.602 18.875 -8.742 1 98.19 107 GLY B N 1
ATOM 1764 C CA . GLY B 1 107 ? 3.363 19.625 -8.797 1 98.19 107 GLY B CA 1
ATOM 1765 C C . GLY B 1 107 ? 2.316 19.141 -7.812 1 98.19 107 GLY B C 1
ATOM 1766 O O . GLY B 1 107 ? 1.133 19.469 -7.949 1 98.19 107 GLY B O 1
ATOM 1767 N N . ILE B 1 108 ? 2.705 18.359 -6.887 1 98.38 108 ILE B N 1
ATOM 1768 C CA . ILE B 1 108 ? 1.794 17.859 -5.855 1 98.38 108 ILE B CA 1
ATOM 1769 C C . ILE B 1 108 ? 1.731 18.875 -4.707 1 98.38 108 ILE B C 1
ATOM 1771 O O . ILE B 1 108 ? 2.766 19.328 -4.219 1 98.38 108 ILE B O 1
ATOM 1775 N N . SER B 1 109 ? 0.539 19.234 -4.281 1 98.12 109 SER B N 1
ATOM 1776 C CA . SER B 1 109 ? 0.365 20.141 -3.156 1 98.12 109 SER B CA 1
ATOM 1777 C C . SER B 1 109 ? 0.935 19.547 -1.873 1 98.12 109 SER B C 1
ATOM 1779 O O . SER B 1 109 ? 0.762 18.359 -1.602 1 98.12 109 SER B O 1
ATOM 1781 N N . VAL B 1 110 ? 1.561 20.422 -1.117 1 98.62 110 VAL B N 1
ATOM 1782 C CA . VAL B 1 110 ? 2.141 19.984 0.146 1 98.62 110 VAL B CA 1
ATOM 1783 C C . VAL B 1 110 ? 1.638 20.859 1.284 1 98.62 110 VAL B C 1
ATOM 1785 O O . VAL B 1 110 ? 1.651 22.094 1.176 1 98.62 110 VAL B O 1
ATOM 1788 N N . LEU B 1 111 ? 1.159 20.266 2.33 1 97.94 111 LEU B N 1
ATOM 1789 C CA . LEU B 1 111 ? 0.881 20.906 3.611 1 97.94 111 LEU B CA 1
ATOM 1790 C C . LEU B 1 111 ? 1.949 20.547 4.641 1 97.94 111 LEU B C 1
ATOM 1792 O O . LEU B 1 111 ? 2.027 19.406 5.086 1 97.94 111 LEU B O 1
ATOM 1796 N N . THR B 1 112 ? 2.732 21.5 5.059 1 97.44 112 THR B N 1
ATOM 1797 C CA . THR B 1 112 ? 3.773 21.266 6.055 1 97.44 112 THR B CA 1
ATOM 1798 C C . THR B 1 112 ? 3.307 21.703 7.438 1 97.44 112 THR B C 1
ATOM 1800 O O . THR B 1 112 ? 2.857 22.828 7.621 1 97.44 112 THR B O 1
ATOM 1803 N N . VAL B 1 113 ? 3.486 20.734 8.375 1 96.06 113 VAL B N 1
ATOM 1804 C CA . VAL B 1 113 ? 3.123 21.016 9.758 1 96.06 113 VAL B CA 1
ATOM 1805 C C . VAL B 1 113 ? 4.379 21.312 10.57 1 96.06 113 VAL B C 1
ATOM 1807 O O . VAL B 1 113 ? 5.34 20.531 10.555 1 96.06 113 VAL B O 1
ATOM 1810 N N . GLU B 1 114 ? 4.402 22.375 11.258 1 87.5 114 GLU B N 1
ATOM 1811 C CA . GLU B 1 114 ? 5.559 22.812 12.031 1 87.5 114 GLU B CA 1
ATOM 1812 C C . GLU B 1 114 ? 5.547 22.219 13.438 1 87.5 114 GLU B C 1
ATOM 1814 O O . GLU B 1 114 ? 4.496 21.812 13.93 1 87.5 114 GLU B O 1
ATOM 1819 N N . SER B 1 115 ? 6.836 22 13.992 1 77.12 115 SER B N 1
ATOM 1820 C CA . SER B 1 115 ? 6.996 21.484 15.352 1 77.12 115 SER B CA 1
ATOM 1821 C C . SER B 1 115 ? 6.387 22.422 16.375 1 77.12 115 SER B C 1
ATOM 1823 O O . SER B 1 115 ? 6.363 23.641 16.172 1 77.12 115 SER B O 1
#

Organism: NCBI:txid2813360

Sequence (230 aa):
MRILICAGRHYADSKKSRHVLDAYHRLRPVRVLIHGGNSFLGSDIEEWARELGIDVVRYPPNWQRHGKQAERQRNHFMLTDSRPDVVIALPGGEDTCELVCQANASGISVLTVESMRILICAGRHYADSKKSRHVLDAYHRLRPVRVLIHGGNSFLGSDIEEWARELGIDVVRYPPNWQRHGKQAERQRNHFMLTDSRPDVVIALPGGEDTCELVCQANASGISVLTVES

InterPro domains:
  IPR019627 YspA, cpYpsA-related SLOG [PF10686] (1-66)

Foldseek 3Di:
DEEEEDEALPDAPLVVLLVVVVVVCVVPNAAEYEYACRPRSVVSVVVSCVVVVHHYDYHYFDCVVQPPCRLLVSLVCCLVPVPGQEYEYE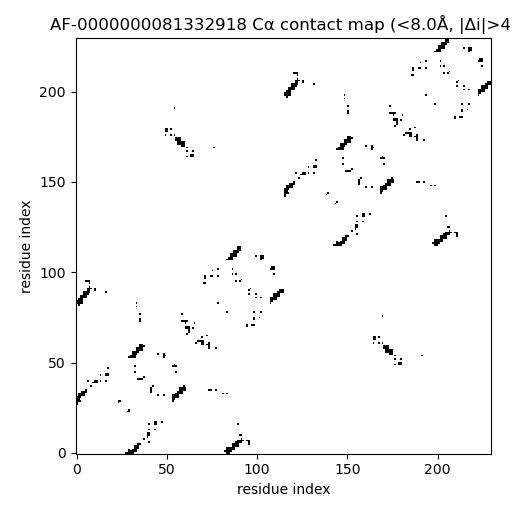YHDDSSVVSVVVCVVVVHHYHYDDD/DEEEEDEALPDAPLVVLLVVVVVVCVVPNAAEYEYACRPRSVVSVVVSCVVVVHHYDYHYFDCVVPPPCRLLVSLVCCLVPVPGQEYEYEYHDDSSVVSVVVCVVVVHHYHYDDD

Nearest PDB structures (foldseek):
  3ot5-assembly5_C-2  TM=5.578E-01  e=4.064E-02  Listeria monocytogenes EGD-e
  3ot5-assembly6_B-3  TM=5.614E-01  e=4.948E-02  Listeria monocytogenes EGD-e
  1jqa-assembly1_A  TM=5.775E-01  e=2.095E-01  Geobacillus stearothermophilus
  4xrp-assembly1_D  TM=5.014E-01  e=5.247E-01  Capnocytophaga gingivalis ATCC 33624
  8jh1-assembly1_B  TM=5.206E-01  e=1.011E+00  Thermus thermophilus HB8

Secondary structure (DSSP, 8-state):
-EEEEE--TT---HHHHHHHHHHHHHHS---EEEE---HHHHHHHHHHHHHHT-EEEE----HHHHGGGHHHHHHHHHHHHH--SEEEE-S--HHHHHHHHHHHHTT-EEEEPP-/-EEEEE--TT---HHHHHHHHHHHHHHS---EEEE---HHHHHHHHHHHHHHT-EEEE----HHHHGGGHHHHHHHHHHHHH--SEEEE-S--HHHHHHHHHHHHTT-EEEEPP-